Protein AF-A0A367IQQ0-F1 (afdb_monomer_lite)

Organism: Rhizopus stolonifer (NCBI:txid4846)

Radius of gyration: 16.98 Å; chains: 1; bounding box: 42×31×46 Å

Structure (mmCIF, N/CA/C/O backbone):
data_AF-A0A367IQQ0-F1
#
_entry.id   AF-A0A367IQQ0-F1
#
loop_
_atom_site.group_PDB
_atom_site.id
_atom_site.type_symbol
_atom_site.label_atom_id
_atom_site.label_alt_id
_atom_site.label_comp_id
_atom_site.label_asym_id
_atom_site.label_entity_id
_atom_site.label_seq_id
_atom_site.pdbx_PDB_ins_code
_atom_site.Cartn_x
_atom_site.Cartn_y
_atom_site.Cartn_z
_atom_site.occupancy
_atom_site.B_iso_or_equiv
_atom_site.auth_seq_id
_atom_site.auth_comp_id
_atom_site.auth_asym_id
_atom_site.auth_atom_id
_atom_site.pdbx_PDB_model_num
ATOM 1 N N . CYS A 1 1 ? 22.721 12.464 -2.961 1.00 74.81 1 CYS A N 1
ATOM 2 C CA . CYS A 1 1 ? 21.578 11.674 -3.467 1.00 74.81 1 CYS A CA 1
ATOM 3 C C . CYS A 1 1 ? 22.070 10.353 -4.034 1.00 74.81 1 CYS A C 1
ATOM 5 O O . CYS A 1 1 ? 23.166 10.322 -4.584 1.00 74.81 1 CYS A O 1
ATOM 7 N N . VAL A 1 2 ? 21.283 9.288 -3.882 1.00 87.44 2 VAL A N 1
ATOM 8 C CA . VAL A 1 2 ? 21.552 7.980 -4.500 1.00 87.44 2 VAL A CA 1
ATOM 9 C C . VAL A 1 2 ? 21.248 8.069 -6.002 1.00 87.44 2 VAL A C 1
ATOM 11 O O . VAL A 1 2 ? 20.346 8.800 -6.405 1.00 87.44 2 VAL A O 1
ATOM 14 N N . SER A 1 3 ? 22.028 7.382 -6.838 1.00 91.25 3 SER A N 1
ATOM 15 C CA . SER A 1 3 ? 21.787 7.297 -8.288 1.00 91.25 3 SER A CA 1
ATOM 16 C C . SER A 1 3 ? 20.540 6.456 -8.579 1.00 91.25 3 SER A C 1
ATOM 18 O O . SER A 1 3 ? 20.364 5.425 -7.939 1.00 91.25 3 SER A O 1
ATOM 20 N N . GLU A 1 4 ? 19.726 6.835 -9.574 1.00 89.75 4 GLU A N 1
ATOM 21 C CA . GLU A 1 4 ? 18.502 6.101 -9.956 1.00 89.75 4 GLU A CA 1
ATOM 22 C C . GLU A 1 4 ? 18.765 4.608 -10.203 1.00 89.75 4 GLU A C 1
ATOM 24 O O . GLU A 1 4 ? 18.029 3.755 -9.719 1.00 89.75 4 GLU A O 1
ATOM 29 N N . LEU A 1 5 ? 19.861 4.274 -10.893 1.00 90.56 5 LEU A N 1
ATOM 30 C CA . LEU A 1 5 ? 20.205 2.884 -11.205 1.00 90.56 5 LEU A CA 1
ATOM 31 C C . LEU A 1 5 ? 20.762 2.104 -10.007 1.00 90.56 5 LEU A C 1
ATOM 33 O O . LEU A 1 5 ? 21.010 0.910 -10.129 1.00 90.56 5 LEU A O 1
ATOM 37 N N . LYS A 1 6 ? 20.995 2.758 -8.867 1.00 93.50 6 LYS A N 1
ATOM 38 C CA . LYS A 1 6 ? 21.518 2.148 -7.632 1.00 93.50 6 LYS A CA 1
ATOM 39 C C . LYS A 1 6 ? 20.545 2.279 -6.457 1.00 93.50 6 LYS A C 1
ATOM 41 O O . LYS A 1 6 ? 20.864 1.846 -5.353 1.00 93.50 6 LYS A O 1
ATOM 46 N N . ASP A 1 7 ? 19.383 2.882 -6.678 1.00 95.00 7 ASP A N 1
ATOM 47 C CA . ASP A 1 7 ? 18.359 3.102 -5.664 1.00 95.00 7 ASP A CA 1
ATOM 48 C C . ASP A 1 7 ? 17.453 1.871 -5.537 1.00 95.00 7 ASP A C 1
ATOM 50 O O . ASP A 1 7 ? 16.360 1.792 -6.097 1.00 95.00 7 ASP A O 1
ATOM 54 N N . VAL A 1 8 ? 17.953 0.882 -4.798 1.00 96.00 8 VAL A N 1
ATOM 55 C CA . VAL A 1 8 ? 17.281 -0.407 -4.573 1.00 96.00 8 VAL A CA 1
ATOM 56 C C . VAL A 1 8 ? 15.976 -0.280 -3.788 1.00 96.00 8 VAL A C 1
ATOM 58 O O . VAL A 1 8 ? 15.099 -1.134 -3.909 1.00 96.00 8 VAL A O 1
ATOM 61 N N . GLU A 1 9 ? 15.821 0.786 -3.002 1.00 94.19 9 GLU A N 1
ATOM 62 C CA . GLU A 1 9 ? 14.600 1.031 -2.234 1.00 94.19 9 GLU A CA 1
ATOM 63 C C . GLU A 1 9 ? 13.500 1.691 -3.066 1.00 94.19 9 GLU A C 1
ATOM 65 O O . GLU A 1 9 ? 12.331 1.650 -2.679 1.00 94.19 9 GLU A O 1
ATOM 70 N N . GLY A 1 10 ? 13.857 2.258 -4.221 1.00 93.38 10 GLY A N 1
ATOM 71 C CA . GLY A 1 10 ? 12.921 2.901 -5.127 1.00 93.38 10 GLY A CA 1
ATOM 72 C C . GLY A 1 10 ? 12.447 4.278 -4.645 1.00 93.38 10 GLY A C 1
ATOM 73 O O . GLY A 1 10 ? 11.343 4.688 -4.998 1.00 93.38 10 GLY A O 1
ATOM 74 N N . LEU A 1 11 ? 13.218 4.965 -3.797 1.00 92.94 11 LEU A N 1
ATOM 75 C CA . LEU A 1 11 ? 12.801 6.191 -3.101 1.00 92.94 11 LEU A CA 1
ATOM 76 C C . LEU A 1 11 ? 13.082 7.480 -3.878 1.00 92.94 11 LEU A C 1
ATOM 78 O O . LEU A 1 11 ? 12.667 8.561 -3.452 1.00 92.94 11 LEU A O 1
ATOM 82 N N . CYS A 1 12 ? 13.789 7.409 -5.004 1.00 91.69 12 CYS A N 1
ATOM 83 C CA . CYS A 1 12 ? 14.043 8.580 -5.820 1.00 91.69 12 CYS A CA 1
ATOM 84 C C . CYS A 1 12 ? 12.725 9.155 -6.354 1.00 91.69 12 CYS A C 1
ATOM 86 O O . CYS A 1 12 ? 11.772 8.436 -6.674 1.00 91.69 12 CYS A O 1
ATOM 88 N N . HIS A 1 13 ? 12.686 10.482 -6.479 1.00 90.88 13 HIS A N 1
ATOM 89 C CA . HIS A 1 13 ? 11.483 11.211 -6.879 1.00 90.88 13 HIS A CA 1
ATOM 90 C C . HIS A 1 13 ? 10.868 10.663 -8.174 1.00 90.88 13 HIS A C 1
ATOM 92 O O . HIS A 1 13 ? 9.652 10.538 -8.274 1.00 90.88 13 HIS A O 1
ATOM 98 N N . LYS A 1 14 ? 11.705 10.277 -9.145 1.00 90.56 14 LYS A N 1
ATOM 99 C CA . LYS A 1 14 ? 11.262 9.713 -10.423 1.00 90.56 14 LYS A CA 1
ATOM 100 C C . LYS A 1 14 ? 10.470 8.417 -10.248 1.00 90.56 14 LYS A C 1
ATOM 102 O O . LYS A 1 14 ? 9.420 8.278 -10.861 1.00 90.56 14 LYS A O 1
ATOM 107 N N . PHE A 1 15 ? 10.919 7.490 -9.400 1.00 92.00 15 PHE A N 1
ATOM 108 C CA . PHE A 1 15 ? 10.209 6.228 -9.159 1.00 92.00 15 PHE A CA 1
ATOM 109 C C . PHE A 1 15 ? 8.881 6.445 -8.445 1.00 92.00 15 PHE A C 1
ATOM 111 O O . PHE A 1 15 ? 7.852 5.946 -8.897 1.00 92.00 15 PHE A O 1
ATOM 118 N N . VAL A 1 16 ? 8.882 7.256 -7.388 1.00 91.12 16 VAL A N 1
ATOM 119 C CA . VAL A 1 16 ? 7.663 7.610 -6.650 1.00 91.12 16 VAL A CA 1
ATOM 120 C C . VAL A 1 16 ? 6.644 8.289 -7.574 1.00 91.12 16 VAL A C 1
ATOM 122 O O . VAL A 1 16 ? 5.473 7.904 -7.605 1.00 91.12 16 VAL A O 1
ATOM 125 N N . GLN A 1 17 ? 7.094 9.250 -8.386 1.00 89.88 17 GLN A N 1
ATOM 126 C CA . GLN A 1 17 ? 6.252 9.959 -9.346 1.00 89.88 17 GLN A CA 1
ATOM 127 C C . GLN A 1 17 ? 5.723 9.031 -10.442 1.00 89.88 17 GLN A C 1
ATOM 129 O O . GLN A 1 17 ? 4.547 9.123 -10.798 1.00 89.88 17 GLN A O 1
ATOM 134 N N . ASN A 1 18 ? 6.559 8.136 -10.970 1.00 91.12 18 ASN A N 1
ATOM 135 C CA . ASN A 1 18 ? 6.151 7.168 -11.980 1.00 91.12 18 ASN A CA 1
ATOM 136 C C . ASN A 1 18 ? 5.071 6.231 -11.444 1.00 91.12 18 ASN A C 1
ATOM 138 O O . ASN A 1 18 ? 4.057 6.030 -12.106 1.00 91.12 18 ASN A O 1
ATOM 142 N N . VAL A 1 19 ? 5.243 5.716 -10.226 1.00 89.44 19 VAL A N 1
ATOM 143 C CA . VAL A 1 19 ? 4.243 4.870 -9.567 1.00 89.44 19 VAL A CA 1
ATOM 144 C C . VAL A 1 19 ? 2.930 5.622 -9.376 1.00 89.44 19 VAL A C 1
ATOM 146 O O . VAL A 1 19 ? 1.873 5.095 -9.721 1.00 89.44 19 VAL A O 1
ATOM 149 N N . TYR A 1 20 ? 2.988 6.867 -8.897 1.00 86.44 20 TYR A N 1
ATOM 150 C CA . TYR A 1 20 ? 1.794 7.692 -8.726 1.00 86.44 20 TYR A CA 1
ATOM 151 C C . TYR A 1 20 ? 1.052 7.913 -10.053 1.00 86.44 20 TYR A C 1
ATOM 153 O O . TYR A 1 20 ? -0.160 7.757 -10.110 1.00 86.44 20 TYR A O 1
ATOM 161 N N . HIS A 1 21 ? 1.762 8.204 -11.145 1.00 86.00 21 HIS A N 1
ATOM 162 C CA . HIS A 1 21 ? 1.154 8.438 -12.462 1.00 86.00 21 HIS A CA 1
ATOM 163 C C . HIS A 1 21 ? 0.967 7.165 -13.303 1.00 86.00 21 HIS A C 1
ATOM 165 O O . HIS A 1 21 ? 0.661 7.264 -14.492 1.00 86.00 21 HIS A O 1
ATOM 171 N N . ASN A 1 22 ? 1.146 5.976 -12.713 1.00 86.50 22 ASN A N 1
ATOM 172 C CA . ASN A 1 22 ? 1.029 4.684 -13.396 1.00 86.50 22 ASN A CA 1
ATOM 173 C C . ASN A 1 22 ? 1.941 4.553 -14.642 1.00 86.50 22 ASN A C 1
ATOM 175 O O . ASN A 1 22 ? 1.586 3.918 -15.639 1.00 86.50 22 ASN A O 1
ATOM 179 N N . ILE A 1 23 ? 3.129 5.160 -14.595 1.00 88.75 23 ILE A N 1
ATOM 180 C CA . ILE A 1 23 ? 4.178 5.041 -15.612 1.00 88.75 23 ILE A CA 1
ATOM 181 C C . ILE A 1 23 ? 4.944 3.740 -15.357 1.00 88.75 23 ILE A C 1
ATOM 183 O O . ILE A 1 23 ? 5.614 3.575 -14.339 1.00 88.75 23 ILE A O 1
ATOM 187 N N . ARG A 1 24 ? 4.824 2.792 -16.291 1.00 87.50 24 ARG A N 1
ATOM 188 C CA . ARG A 1 24 ? 5.312 1.415 -16.112 1.00 87.50 24 ARG A CA 1
ATOM 189 C C . ARG A 1 24 ? 6.761 1.199 -16.528 1.00 87.50 24 ARG A C 1
ATOM 191 O O . ARG A 1 24 ? 7.359 0.232 -16.063 1.00 87.50 24 ARG A O 1
ATOM 198 N N . PHE A 1 25 ? 7.317 2.085 -17.348 1.00 91.00 25 PHE A N 1
ATOM 199 C CA . PHE A 1 25 ? 8.654 1.956 -17.925 1.00 91.00 25 PHE A CA 1
ATOM 200 C C . PHE A 1 25 ? 9.464 3.238 -17.725 1.00 91.00 25 PHE A C 1
ATOM 202 O O . PHE A 1 25 ? 8.904 4.330 -17.629 1.00 91.00 25 PHE A O 1
ATOM 209 N N . MET A 1 26 ? 10.780 3.094 -17.595 1.00 87.75 26 MET A N 1
ATOM 210 C CA . MET A 1 26 ? 11.728 4.199 -17.417 1.00 87.75 26 MET A CA 1
ATOM 211 C C . MET A 1 26 ? 12.266 4.736 -18.743 1.00 87.75 26 MET A C 1
ATOM 213 O O . MET A 1 26 ? 12.848 5.821 -18.768 1.00 87.75 26 MET A O 1
ATOM 217 N N . ASP A 1 27 ? 12.090 3.967 -19.809 1.00 87.81 27 ASP A N 1
ATOM 218 C CA . ASP A 1 27 ? 12.577 4.189 -21.158 1.00 87.81 27 ASP A CA 1
ATOM 219 C C . ASP A 1 27 ? 11.418 4.160 -22.167 1.00 87.81 27 ASP A C 1
ATOM 221 O O . ASP A 1 27 ? 10.313 3.707 -21.868 1.00 87.81 27 ASP A O 1
ATOM 225 N N . GLN A 1 28 ? 11.669 4.674 -23.371 1.00 85.81 28 GLN A N 1
ATOM 226 C CA . GLN A 1 28 ? 10.672 4.698 -24.446 1.00 85.81 28 GLN A CA 1
ATOM 227 C C . GLN A 1 28 ? 10.515 3.347 -25.146 1.00 85.81 28 GLN A C 1
ATOM 229 O O . GLN A 1 28 ? 9.451 3.081 -25.696 1.00 85.81 28 GLN A O 1
ATOM 234 N N . GLU A 1 29 ? 11.553 2.508 -25.125 1.00 87.50 29 GLU A N 1
ATOM 235 C CA . GLU A 1 29 ? 11.536 1.182 -25.753 1.00 87.50 29 GLU A CA 1
ATOM 236 C C . GLU A 1 29 ? 10.812 0.130 -24.896 1.00 87.50 29 GLU A C 1
ATOM 238 O O . GLU A 1 29 ? 10.687 -1.017 -25.310 1.00 87.50 29 GLU A O 1
ATOM 243 N N . GLU A 1 30 ? 10.308 0.523 -23.719 1.00 88.00 30 GLU A N 1
ATOM 244 C CA . GLU A 1 30 ? 9.608 -0.340 -22.761 1.00 88.00 30 GLU A CA 1
ATOM 245 C C . GLU A 1 30 ? 10.443 -1.551 -22.293 1.00 88.00 30 GLU A C 1
ATOM 247 O O . GLU A 1 30 ? 9.911 -2.590 -21.899 1.00 88.00 30 GLU A O 1
ATOM 252 N N . THR A 1 31 ? 11.770 -1.408 -22.268 1.00 86.19 31 THR A N 1
ATOM 253 C CA . THR A 1 31 ? 12.708 -2.464 -21.851 1.00 86.19 31 THR A CA 1
ATOM 254 C C . THR A 1 31 ? 13.007 -2.424 -20.350 1.00 86.19 31 THR A C 1
ATOM 256 O O . THR A 1 31 ? 13.339 -3.443 -19.739 1.00 86.19 31 THR A O 1
ATOM 259 N N . MET A 1 32 ? 12.851 -1.261 -19.711 1.00 88.19 32 MET A N 1
ATOM 260 C CA . MET A 1 32 ? 13.172 -1.039 -18.303 1.00 88.19 32 MET A CA 1
ATOM 261 C C . MET A 1 32 ? 11.908 -0.737 -17.504 1.00 88.19 32 MET A C 1
ATOM 263 O O . MET A 1 32 ? 11.493 0.412 -17.347 1.00 88.19 32 MET A O 1
ATOM 267 N N . LYS A 1 33 ? 11.299 -1.775 -16.921 1.00 90.88 33 LYS A N 1
ATOM 268 C CA . LYS A 1 33 ? 10.175 -1.619 -15.981 1.00 90.88 33 LYS A CA 1
ATOM 269 C C . LYS A 1 33 ? 10.567 -0.691 -14.826 1.00 90.88 33 LYS A C 1
ATOM 271 O O . LYS A 1 33 ? 11.623 -0.870 -14.215 1.00 90.88 33 LYS A O 1
ATOM 276 N N . CYS A 1 34 ? 9.682 0.241 -14.482 1.00 91.12 34 CYS A N 1
ATOM 277 C CA . CYS A 1 34 ? 9.871 1.162 -13.368 1.00 91.12 34 CYS A CA 1
ATOM 278 C C . CYS A 1 34 ? 10.102 0.405 -12.055 1.00 91.12 34 CYS A C 1
ATOM 280 O O . CYS A 1 34 ? 9.403 -0.568 -11.745 1.00 91.12 34 CYS A O 1
ATOM 282 N N . ILE A 1 35 ? 11.077 0.870 -11.273 1.00 94.69 35 ILE A N 1
ATOM 283 C CA . ILE A 1 35 ? 11.278 0.407 -9.903 1.00 94.69 35 ILE A CA 1
ATOM 284 C C . ILE A 1 35 ? 10.145 0.959 -9.040 1.00 94.69 35 ILE A C 1
ATOM 286 O O . ILE A 1 35 ? 9.775 2.127 -9.148 1.00 94.69 35 ILE A O 1
ATOM 290 N N . ILE A 1 36 ? 9.561 0.088 -8.222 1.00 94.44 36 ILE A N 1
ATOM 291 C CA . ILE A 1 36 ? 8.481 0.434 -7.298 1.00 94.44 36 ILE A CA 1
ATOM 292 C C . ILE A 1 36 ? 9.091 0.506 -5.899 1.00 94.44 36 ILE A C 1
ATOM 294 O O . ILE A 1 36 ? 9.858 -0.405 -5.557 1.00 94.44 36 ILE A O 1
ATOM 298 N N . PRO A 1 37 ? 8.742 1.519 -5.082 1.00 96.00 37 PRO A N 1
ATOM 299 C CA . PRO A 1 37 ? 9.218 1.593 -3.712 1.00 96.00 37 PRO A CA 1
ATOM 300 C C . PRO A 1 37 ? 8.927 0.294 -2.946 1.00 96.00 37 PRO A C 1
ATOM 302 O O . PRO A 1 37 ? 7.830 -0.270 -3.050 1.00 96.00 37 PRO A O 1
ATOM 305 N N . CYS A 1 38 ? 9.905 -0.192 -2.178 1.00 96.75 38 CYS A N 1
ATOM 306 C CA . CYS A 1 38 ? 9.854 -1.537 -1.593 1.00 96.75 38 CYS A CA 1
ATOM 307 C C . CYS A 1 38 ? 8.647 -1.761 -0.677 1.00 96.75 38 CYS A C 1
ATOM 309 O O . CYS A 1 38 ? 8.047 -2.832 -0.718 1.00 96.75 38 CYS A O 1
ATOM 311 N N . THR A 1 39 ? 8.264 -0.767 0.129 1.00 96.31 39 THR A N 1
ATOM 312 C CA . THR A 1 39 ? 7.168 -0.908 1.104 1.00 96.31 39 THR A CA 1
ATOM 313 C C . THR A 1 39 ? 5.786 -1.013 0.438 1.00 96.31 39 THR A C 1
ATOM 315 O O . THR A 1 39 ? 5.089 -1.993 0.711 1.00 96.31 39 THR A O 1
ATOM 318 N N . PRO A 1 40 ? 5.373 -0.101 -0.471 1.00 96.62 40 PRO A N 1
ATOM 319 C CA . PRO A 1 40 ? 4.164 -0.293 -1.275 1.00 96.62 40 PRO A CA 1
ATOM 320 C C . PRO A 1 40 ? 4.149 -1.627 -2.028 1.00 96.62 40 PRO A C 1
ATOM 322 O O . PRO A 1 40 ? 3.149 -2.344 -2.000 1.00 96.62 40 PRO A O 1
ATOM 325 N N . LEU A 1 41 ? 5.274 -1.998 -2.650 1.00 96.75 41 LEU A N 1
ATOM 326 C CA . LEU A 1 41 ? 5.386 -3.258 -3.379 1.00 96.75 41 LEU A CA 1
ATOM 327 C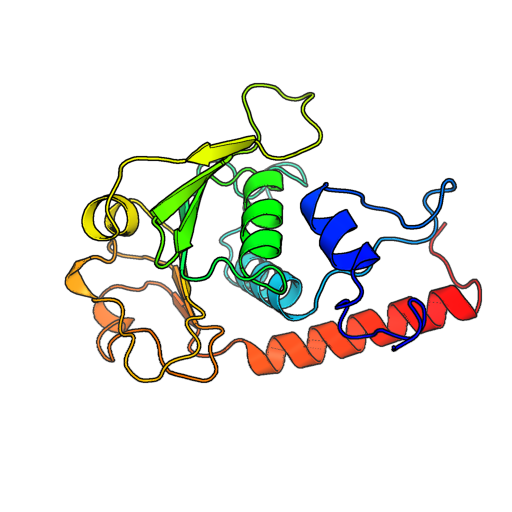 C . LEU A 1 41 ? 5.222 -4.476 -2.455 1.00 96.75 41 LEU A C 1
ATOM 329 O O . LEU A 1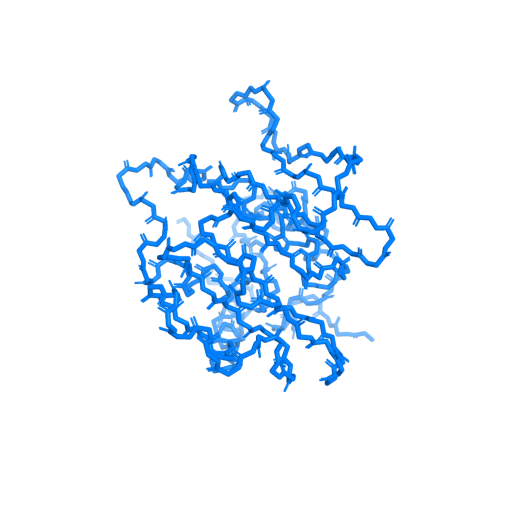 41 ? 4.528 -5.425 -2.815 1.00 96.75 41 LEU A O 1
ATOM 333 N N . ALA A 1 42 ? 5.819 -4.448 -1.264 1.00 98.19 42 ALA A N 1
ATOM 334 C CA . ALA A 1 42 ? 5.704 -5.516 -0.278 1.00 98.19 42 ALA A CA 1
ATOM 335 C C . ALA A 1 42 ? 4.251 -5.715 0.160 1.00 98.19 42 ALA A C 1
ATOM 337 O O . ALA A 1 42 ? 3.777 -6.847 0.215 1.00 98.19 42 ALA A O 1
ATOM 338 N N . ILE A 1 43 ? 3.525 -4.622 0.402 1.00 98.25 43 ILE A N 1
ATOM 339 C CA . ILE A 1 43 ? 2.101 -4.660 0.749 1.00 98.25 43 ILE A CA 1
ATOM 340 C C . ILE A 1 43 ? 1.284 -5.279 -0.389 1.00 98.25 43 ILE A C 1
ATOM 342 O O . ILE A 1 43 ? 0.474 -6.167 -0.138 1.00 98.25 43 ILE A O 1
ATOM 346 N N . VAL A 1 44 ? 1.533 -4.887 -1.642 1.00 97.12 44 VAL A N 1
ATOM 347 C CA . VAL A 1 44 ? 0.879 -5.506 -2.807 1.00 97.12 44 VAL A CA 1
ATOM 348 C C . VAL A 1 44 ? 1.170 -7.008 -2.874 1.00 97.12 44 VAL A C 1
ATOM 350 O O . VAL A 1 44 ? 0.242 -7.794 -3.041 1.00 97.12 44 VAL A O 1
ATOM 353 N N . LYS A 1 45 ? 2.423 -7.435 -2.664 1.00 97.69 45 LYS A N 1
ATOM 354 C CA . LYS A 1 45 ? 2.785 -8.863 -2.649 1.00 97.69 45 LYS A CA 1
ATOM 355 C C . LYS A 1 45 ? 2.139 -9.645 -1.513 1.00 97.69 45 LYS A C 1
ATOM 357 O O . LYS A 1 45 ? 1.731 -10.783 -1.724 1.00 97.69 45 LYS A O 1
ATOM 362 N N . ILE A 1 46 ? 1.990 -9.036 -0.341 1.00 98.38 46 ILE A N 1
ATOM 363 C CA . ILE A 1 46 ? 1.239 -9.624 0.770 1.00 98.38 46 ILE A CA 1
ATOM 364 C C . ILE A 1 46 ? -0.227 -9.811 0.369 1.00 98.38 46 ILE A C 1
ATOM 366 O O . ILE A 1 46 ? -0.755 -10.905 0.532 1.00 98.38 46 ILE A O 1
ATOM 370 N N . LEU A 1 47 ? -0.867 -8.783 -0.200 1.00 98.12 47 LEU A N 1
ATOM 371 C CA . LEU A 1 47 ? -2.266 -8.837 -0.643 1.00 98.12 47 LEU A CA 1
ATOM 372 C C . LEU A 1 47 ? -2.501 -9.883 -1.747 1.00 98.12 47 LEU A C 1
ATOM 374 O O . LEU A 1 47 ? -3.540 -10.545 -1.753 1.00 98.12 47 LEU A O 1
ATOM 378 N N . GLU A 1 48 ? -1.551 -10.044 -2.670 1.00 96.50 48 GLU A N 1
ATOM 379 C CA . GLU A 1 48 ? -1.575 -11.118 -3.669 1.00 96.50 48 GLU A CA 1
ATOM 380 C C . GLU A 1 48 ? -1.490 -12.498 -3.005 1.00 96.50 48 GLU A C 1
ATOM 382 O O . GLU A 1 48 ? -2.301 -13.371 -3.304 1.00 96.50 48 GLU A O 1
ATOM 387 N N . PHE A 1 49 ? -0.546 -12.684 -2.076 1.00 97.50 49 PHE A N 1
ATOM 388 C CA . PHE A 1 49 ? -0.315 -13.964 -1.404 1.00 97.50 49 PHE A CA 1
ATOM 389 C C . PHE A 1 49 ? -1.515 -14.432 -0.572 1.00 97.50 49 PHE A C 1
ATOM 391 O O . PHE A 1 49 ? -1.862 -15.609 -0.595 1.00 97.50 49 PHE A O 1
ATOM 398 N N . ILE A 1 50 ? -2.174 -13.516 0.140 1.00 96.50 50 ILE A N 1
ATOM 399 C CA . ILE A 1 50 ? -3.327 -13.840 0.994 1.00 96.50 50 ILE A CA 1
ATOM 400 C C . ILE A 1 50 ? -4.653 -13.967 0.218 1.00 96.50 50 ILE A C 1
ATOM 402 O O . ILE A 1 50 ? -5.690 -14.222 0.824 1.00 96.50 50 ILE A O 1
ATOM 406 N N . GLY A 1 51 ? -4.646 -13.764 -1.105 1.00 95.44 51 GLY A N 1
ATOM 407 C CA . GLY A 1 51 ? -5.823 -13.953 -1.960 1.00 95.44 51 GLY A CA 1
ATOM 408 C C . GLY A 1 51 ? -6.799 -12.773 -2.020 1.00 95.44 51 GLY A C 1
ATOM 409 O O . GLY A 1 51 ? -7.944 -12.949 -2.436 1.00 95.44 51 GLY A O 1
ATOM 410 N N . VAL A 1 52 ? -6.381 -11.558 -1.638 1.00 96.94 52 VAL A N 1
ATOM 411 C CA . VAL A 1 52 ? -7.216 -10.352 -1.820 1.00 96.94 52 VAL A CA 1
ATOM 412 C C . VAL A 1 52 ? -7.346 -10.001 -3.307 1.00 96.94 52 VAL A C 1
ATOM 414 O O . VAL A 1 52 ? -8.427 -9.610 -3.756 1.00 96.94 52 VAL A O 1
ATOM 417 N N . TYR A 1 53 ? -6.262 -10.168 -4.071 1.00 96.38 53 TYR A N 1
ATOM 418 C CA . TYR A 1 53 ? -6.262 -10.016 -5.527 1.00 96.38 53 TYR A CA 1
ATOM 419 C C . TYR A 1 53 ? -6.972 -11.204 -6.174 1.00 96.38 53 TYR A C 1
ATOM 421 O O . TYR A 1 53 ? -6.550 -12.345 -6.000 1.00 96.38 53 TYR A O 1
ATOM 429 N N . ASN A 1 54 ? -8.009 -10.944 -6.971 1.00 92.81 54 ASN A N 1
ATOM 430 C CA . ASN A 1 54 ? -8.717 -11.994 -7.692 1.00 92.81 54 ASN A CA 1
ATOM 431 C C . ASN A 1 54 ? -7.980 -12.335 -9.005 1.00 92.81 54 ASN A C 1
ATOM 433 O O . ASN A 1 54 ? -8.007 -11.521 -9.933 1.00 92.81 54 ASN A O 1
ATOM 437 N N . PRO A 1 55 ? -7.346 -13.520 -9.131 1.00 91.69 55 PRO A N 1
ATOM 438 C CA . PRO A 1 55 ? -6.561 -13.873 -10.313 1.00 91.69 55 PRO A CA 1
ATOM 439 C C . PRO A 1 55 ? -7.418 -14.129 -11.560 1.00 91.69 55 PRO A C 1
ATOM 441 O O . PRO A 1 55 ? -6.879 -14.109 -12.664 1.00 91.69 55 PRO A O 1
ATOM 444 N N . VAL A 1 56 ? -8.730 -14.345 -11.401 1.00 92.00 56 VAL A N 1
ATOM 445 C CA . VAL A 1 56 ? -9.676 -14.534 -12.515 1.00 92.00 56 VAL A CA 1
ATOM 446 C C . VAL A 1 56 ? -9.900 -13.223 -13.275 1.00 92.00 56 VAL A C 1
ATOM 448 O O . VAL A 1 56 ? -10.184 -13.235 -14.471 1.00 92.00 56 VAL A O 1
ATOM 451 N N . ILE A 1 57 ? -9.760 -12.078 -12.600 1.00 88.88 57 ILE A N 1
ATOM 452 C CA . ILE A 1 57 ? -9.931 -10.760 -13.215 1.00 88.88 57 ILE A CA 1
ATOM 453 C C . ILE A 1 57 ? -8.628 -10.362 -13.941 1.00 88.88 57 ILE A C 1
ATOM 455 O O . ILE A 1 57 ? -7.532 -10.617 -13.424 1.00 88.88 57 ILE A O 1
ATOM 459 N N . PRO A 1 58 ? -8.702 -9.714 -15.123 1.00 87.12 58 PRO A N 1
ATOM 460 C CA . PRO A 1 58 ? -7.519 -9.266 -15.850 1.00 87.12 58 PRO A CA 1
ATOM 461 C C . PRO A 1 58 ? -6.560 -8.411 -15.012 1.00 87.12 58 PRO A C 1
ATOM 463 O O . PRO A 1 58 ? -6.962 -7.667 -14.111 1.00 87.12 58 PRO A O 1
ATOM 466 N N . TYR A 1 59 ? -5.271 -8.498 -15.346 1.00 84.69 59 TYR A N 1
ATOM 467 C CA . TYR A 1 59 ? -4.222 -7.701 -14.711 1.00 84.69 59 TYR A CA 1
ATOM 468 C C . TYR A 1 59 ? -4.539 -6.197 -14.784 1.00 84.69 59 TYR A C 1
ATOM 470 O O . TYR A 1 59 ? -5.006 -5.700 -15.809 1.00 84.69 59 TYR A O 1
ATOM 478 N N . GLY A 1 60 ? -4.290 -5.471 -13.691 1.00 84.12 60 GLY A N 1
ATOM 479 C CA . GLY A 1 60 ? -4.690 -4.068 -13.547 1.00 84.12 60 GLY A CA 1
ATOM 480 C C . GLY A 1 60 ? -6.166 -3.853 -13.194 1.00 84.12 60 GLY A C 1
ATOM 481 O O . GLY A 1 60 ? -6.643 -2.726 -13.255 1.00 84.12 60 GLY A O 1
ATOM 482 N N . ASN A 1 61 ? -6.932 -4.906 -12.891 1.00 87.88 61 ASN A N 1
ATOM 483 C CA . ASN A 1 61 ? -8.283 -4.772 -12.329 1.00 87.88 61 ASN A CA 1
ATOM 484 C C . ASN A 1 61 ? -8.589 -5.820 -11.243 1.00 87.88 61 ASN A C 1
ATOM 486 O O . ASN A 1 61 ? -9.741 -6.060 -10.895 1.00 87.88 61 ASN A O 1
ATOM 490 N N . ARG A 1 62 ? -7.556 -6.482 -10.715 1.00 92.25 62 ARG A N 1
ATOM 491 C CA . ARG A 1 62 ? -7.682 -7.625 -9.796 1.00 92.25 62 ARG A CA 1
ATOM 492 C C . ARG A 1 62 ? -8.264 -7.272 -8.429 1.00 92.25 62 ARG A C 1
ATOM 494 O O . ARG A 1 62 ? -8.690 -8.176 -7.713 1.00 92.25 62 ARG A O 1
ATOM 501 N N . LEU A 1 63 ? -8.297 -5.988 -8.082 1.00 94.88 63 LEU A N 1
ATOM 502 C CA . LEU A 1 63 ? -8.929 -5.474 -6.871 1.00 94.88 63 LEU A CA 1
ATOM 503 C C . LEU A 1 63 ? -10.324 -4.888 -7.122 1.00 94.88 63 LEU A C 1
ATOM 505 O O . LEU A 1 63 ? -10.889 -4.249 -6.235 1.00 94.88 63 LEU A O 1
ATOM 509 N N . TYR A 1 64 ? -10.900 -5.096 -8.308 1.00 92.25 64 TYR A N 1
ATOM 510 C CA . TYR A 1 64 ? -12.238 -4.608 -8.616 1.00 92.25 64 TYR A CA 1
ATOM 511 C C . TYR A 1 64 ? -13.273 -5.074 -7.584 1.00 92.25 64 TYR A C 1
ATOM 513 O O . TYR A 1 64 ? -13.342 -6.253 -7.231 1.00 92.25 64 TYR A O 1
ATOM 521 N N . GLY A 1 65 ? -14.077 -4.126 -7.100 1.00 90.81 65 GLY A N 1
ATOM 522 C CA . GLY A 1 65 ? -15.097 -4.364 -6.077 1.00 90.81 65 GLY A CA 1
ATOM 523 C C . GLY A 1 65 ? -14.566 -4.430 -4.642 1.00 90.81 65 GLY A C 1
ATOM 524 O O . GLY A 1 65 ? -15.370 -4.564 -3.724 1.00 90.81 65 GLY A O 1
ATOM 525 N N . ARG A 1 66 ? -13.248 -4.308 -4.420 1.00 95.94 66 ARG A N 1
ATOM 526 C CA . ARG A 1 66 ? -12.664 -4.200 -3.076 1.00 95.94 66 ARG A CA 1
ATOM 527 C C . ARG A 1 66 ? -12.639 -2.755 -2.602 1.00 95.94 66 ARG A C 1
ATOM 529 O O . ARG A 1 66 ? -12.270 -1.850 -3.355 1.00 95.94 66 ARG A O 1
ATOM 536 N N . THR A 1 67 ? -12.969 -2.567 -1.329 1.00 98.00 67 THR A N 1
ATOM 537 C CA . THR A 1 67 ? -12.831 -1.279 -0.642 1.00 98.00 67 THR A CA 1
ATOM 538 C C . THR A 1 67 ? -11.680 -1.353 0.354 1.00 98.00 67 THR A C 1
ATOM 540 O O . THR A 1 67 ? -11.662 -2.234 1.213 1.00 98.00 67 THR A O 1
ATOM 543 N N . ILE A 1 68 ? -10.707 -0.450 0.235 1.00 98.56 68 ILE A N 1
ATOM 544 C CA . ILE A 1 68 ? -9.473 -0.464 1.028 1.00 98.56 68 ILE A CA 1
ATOM 545 C C . ILE A 1 68 ? -9.296 0.877 1.738 1.00 98.56 68 ILE A C 1
ATOM 547 O O . ILE A 1 68 ? -9.437 1.921 1.111 1.00 98.56 68 ILE A O 1
ATOM 551 N N . ALA A 1 69 ? -8.933 0.869 3.017 1.00 98.62 69 ALA A N 1
ATOM 552 C CA . ALA A 1 69 ? -8.454 2.061 3.713 1.00 98.62 69 ALA A CA 1
ATOM 553 C C . ALA A 1 69 ? -6.932 2.023 3.866 1.00 98.62 69 ALA A C 1
ATOM 555 O O . ALA A 1 69 ? -6.370 1.008 4.274 1.00 98.62 69 ALA A O 1
ATOM 556 N N . VAL A 1 70 ? -6.277 3.146 3.580 1.00 98.56 70 VAL A N 1
ATOM 557 C CA . VAL A 1 70 ? -4.856 3.382 3.843 1.00 98.56 70 VAL A CA 1
ATOM 558 C C . VAL A 1 70 ? -4.741 4.526 4.847 1.00 98.56 70 VAL A C 1
ATOM 560 O O . VAL A 1 70 ? -4.951 5.688 4.508 1.00 98.56 70 VAL A O 1
ATOM 563 N N . VAL A 1 71 ? -4.402 4.199 6.092 1.00 98.12 71 VAL A N 1
ATOM 564 C CA . VAL A 1 71 ? -4.150 5.155 7.178 1.00 98.12 71 VAL A CA 1
ATOM 565 C C . VAL A 1 71 ? -2.681 5.563 7.170 1.00 98.12 71 VAL A C 1
ATOM 567 O O . VAL A 1 71 ? -1.880 5.093 7.980 1.00 98.12 71 VAL A O 1
ATOM 570 N N . ASN A 1 72 ? -2.333 6.379 6.180 1.00 96.88 72 ASN A N 1
ATOM 571 C CA . ASN A 1 72 ? -1.075 7.100 6.001 1.00 96.88 72 ASN A CA 1
ATOM 572 C C . ASN A 1 72 ? -1.148 7.779 4.621 1.00 96.88 72 ASN A C 1
ATOM 574 O O . ASN A 1 72 ? -1.420 7.103 3.630 1.00 96.88 72 ASN A O 1
ATOM 578 N N . ARG A 1 73 ? -0.838 9.077 4.522 1.00 95.50 73 ARG A N 1
ATOM 579 C CA . ARG A 1 73 ? -0.783 9.805 3.238 1.00 95.50 73 ARG A CA 1
ATOM 580 C C . ARG A 1 73 ? 0.593 10.422 2.959 1.00 95.50 73 ARG A C 1
ATOM 582 O O . ARG A 1 73 ? 0.708 11.442 2.290 1.00 95.50 73 ARG A O 1
ATOM 589 N N . SER A 1 74 ? 1.660 9.801 3.461 1.00 94.69 74 SER A N 1
ATOM 590 C CA . SER A 1 74 ? 3.031 10.214 3.140 1.00 94.69 74 SER A CA 1
ATOM 591 C C . SER A 1 74 ? 3.310 10.085 1.641 1.00 94.69 74 SER A C 1
ATOM 593 O O . SER A 1 74 ? 2.840 9.148 0.991 1.00 94.69 74 SER A O 1
ATOM 595 N N . GLU A 1 75 ? 4.124 10.993 1.106 1.00 90.56 75 GLU A N 1
ATOM 596 C CA . GLU A 1 75 ? 4.557 10.956 -0.300 1.00 90.56 75 GLU A CA 1
ATOM 597 C C . GLU A 1 75 ? 5.421 9.729 -0.618 1.00 90.56 75 GLU A C 1
ATOM 599 O O . GLU A 1 75 ? 5.493 9.296 -1.760 1.00 90.56 75 GLU A O 1
ATOM 604 N N . ILE A 1 76 ? 6.057 9.140 0.399 1.00 88.19 76 ILE A N 1
ATOM 605 C CA . ILE A 1 76 ? 7.001 8.032 0.227 1.00 88.19 76 ILE A CA 1
ATOM 606 C C . ILE A 1 76 ? 6.277 6.684 0.111 1.00 88.19 76 ILE A C 1
ATOM 608 O O . ILE A 1 76 ? 6.670 5.835 -0.687 1.00 88.19 76 ILE A O 1
ATOM 612 N N . VAL A 1 77 ? 5.228 6.463 0.911 1.00 93.75 77 VAL A N 1
ATOM 613 C CA . VAL A 1 77 ? 4.557 5.153 0.996 1.00 93.75 77 VAL A CA 1
ATOM 614 C C . VAL A 1 77 ? 3.052 5.275 0.822 1.00 93.75 77 VAL A C 1
ATOM 616 O O . VAL A 1 77 ? 2.490 4.616 -0.047 1.00 93.75 77 VAL A O 1
ATOM 619 N N . GLY A 1 78 ? 2.399 6.119 1.623 1.00 95.06 78 GLY A N 1
ATOM 620 C CA . GLY A 1 78 ? 0.940 6.171 1.726 1.00 95.06 78 GLY A CA 1
ATOM 621 C C . GLY A 1 78 ? 0.243 6.526 0.414 1.00 95.06 78 GLY A C 1
ATOM 622 O O . GLY A 1 78 ? -0.570 5.752 -0.093 1.00 95.06 78 GLY A O 1
ATOM 623 N N . ARG A 1 79 ? 0.603 7.672 -0.178 1.00 93.94 79 ARG A N 1
ATOM 624 C CA . ARG A 1 79 ? 0.024 8.131 -1.453 1.00 93.94 79 ARG A CA 1
ATOM 625 C C . ARG A 1 79 ? 0.355 7.210 -2.630 1.00 93.94 79 ARG A C 1
ATOM 627 O O . ARG A 1 79 ? -0.580 6.864 -3.354 1.00 93.94 79 ARG A O 1
ATOM 634 N N . PRO A 1 80 ? 1.616 6.775 -2.836 1.00 94.19 80 PRO A N 1
ATOM 635 C CA . PRO A 1 80 ? 1.934 5.803 -3.880 1.00 94.19 80 PRO A CA 1
ATOM 636 C C . PRO A 1 80 ? 1.154 4.496 -3.728 1.00 94.19 80 PRO A C 1
ATOM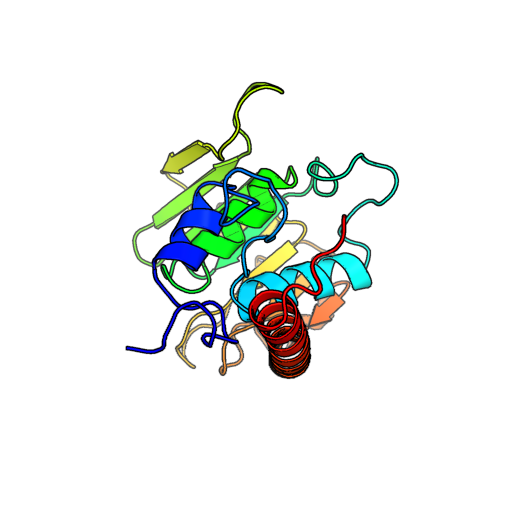 638 O O . PRO A 1 80 ? 0.617 3.993 -4.710 1.00 94.19 80 PRO A O 1
ATOM 641 N N . LEU A 1 81 ? 1.022 3.977 -2.503 1.00 96.88 81 LEU A N 1
ATOM 642 C CA . LEU A 1 81 ? 0.249 2.766 -2.234 1.00 96.88 81 LEU A CA 1
ATOM 643 C C . LEU A 1 81 ? -1.231 2.944 -2.601 1.00 96.88 81 LEU A C 1
ATOM 645 O O . LEU A 1 81 ? -1.796 2.088 -3.279 1.00 96.88 81 LEU A O 1
ATOM 649 N N . ALA A 1 82 ? -1.855 4.055 -2.201 1.00 96.75 82 ALA A N 1
ATOM 650 C CA . ALA A 1 82 ? -3.252 4.329 -2.535 1.00 96.75 82 ALA A CA 1
ATOM 651 C C . ALA A 1 82 ? -3.480 4.455 -4.054 1.00 96.75 82 ALA A C 1
ATOM 653 O O . ALA A 1 82 ? -4.453 3.915 -4.592 1.00 96.75 82 ALA A O 1
ATOM 654 N N . ALA A 1 83 ? -2.554 5.105 -4.763 1.00 93.81 83 ALA A N 1
ATOM 655 C CA . ALA A 1 83 ? -2.569 5.189 -6.222 1.00 93.81 83 ALA A CA 1
ATOM 656 C C . ALA A 1 83 ? -2.442 3.802 -6.875 1.00 93.81 83 ALA A C 1
ATOM 658 O O . ALA A 1 83 ? -3.248 3.452 -7.731 1.00 93.81 83 ALA A O 1
ATOM 659 N N . MET A 1 84 ? -1.494 2.968 -6.436 1.00 93.69 84 MET A N 1
ATOM 660 C CA . MET A 1 84 ? -1.321 1.609 -6.968 1.00 93.69 84 MET A CA 1
ATOM 661 C C . MET A 1 84 ? -2.582 0.756 -6.800 1.00 93.69 84 MET A C 1
ATOM 663 O O . MET A 1 84 ? -3.085 0.197 -7.771 1.00 93.69 84 MET A O 1
ATOM 667 N N . LEU A 1 85 ? -3.127 0.705 -5.583 1.00 96.12 85 LEU A N 1
ATOM 668 C CA . LEU A 1 85 ? -4.303 -0.110 -5.274 1.00 96.12 85 LEU A CA 1
ATOM 669 C C . LEU A 1 85 ? -5.541 0.340 -6.066 1.00 96.12 85 LEU A C 1
ATOM 671 O O . LEU A 1 85 ? -6.310 -0.495 -6.545 1.00 96.12 85 LEU A O 1
ATOM 675 N N . SER A 1 86 ? -5.727 1.652 -6.241 1.00 94.44 86 SER A N 1
ATOM 676 C CA . SER A 1 86 ? -6.840 2.188 -7.037 1.00 94.44 86 SER A CA 1
ATOM 677 C C . SER A 1 86 ? -6.661 1.961 -8.540 1.00 94.44 86 SER A C 1
ATOM 679 O O . SER A 1 86 ? -7.633 1.635 -9.226 1.00 94.44 86 SER A O 1
ATOM 681 N N . ASN A 1 87 ? -5.428 2.034 -9.051 1.00 90.81 87 ASN A N 1
ATOM 682 C CA . ASN A 1 87 ? -5.105 1.671 -10.433 1.00 90.81 87 ASN A CA 1
ATOM 683 C C . ASN A 1 87 ? -5.367 0.182 -10.718 1.00 90.81 87 ASN A C 1
ATOM 685 O O . ASN A 1 87 ? -5.766 -0.153 -11.833 1.00 90.81 87 ASN A O 1
ATOM 689 N N . ASP A 1 88 ? -5.238 -0.686 -9.709 1.00 91.62 88 ASP A N 1
ATOM 690 C CA . ASP A 1 88 ? -5.601 -2.109 -9.772 1.00 91.62 88 ASP A CA 1
ATOM 691 C C . ASP A 1 88 ? -7.106 -2.385 -9.575 1.00 91.62 88 ASP A C 1
ATOM 693 O O . ASP A 1 88 ? -7.532 -3.545 -9.560 1.00 91.62 88 ASP A O 1
ATOM 697 N N . GLY A 1 89 ? -7.929 -1.335 -9.477 1.00 90.81 89 GLY A N 1
ATOM 698 C CA . GLY A 1 89 ? -9.393 -1.405 -9.495 1.00 90.81 89 GLY A CA 1
ATOM 699 C C . GLY A 1 89 ? -10.077 -1.255 -8.135 1.00 90.81 89 GLY A C 1
ATOM 700 O O . GLY A 1 89 ? -11.308 -1.284 -8.089 1.00 90.81 89 GLY A O 1
ATOM 701 N N . ALA A 1 90 ? -9.326 -1.077 -7.044 1.00 95.31 90 ALA A N 1
ATOM 702 C CA . ALA A 1 90 ? -9.914 -0.860 -5.724 1.00 95.31 90 ALA A CA 1
ATOM 703 C C . ALA A 1 90 ? -10.536 0.538 -5.587 1.00 95.31 90 ALA A C 1
ATOM 705 O O . ALA A 1 90 ? -10.070 1.521 -6.168 1.00 95.31 90 ALA A O 1
ATOM 706 N N . LYS A 1 91 ? -11.539 0.644 -4.715 1.00 96.38 91 LYS A N 1
ATOM 707 C CA . LYS A 1 91 ? -11.934 1.916 -4.107 1.00 96.38 91 LYS A CA 1
ATOM 708 C C . LYS A 1 91 ? -11.054 2.138 -2.878 1.00 96.38 91 LYS A C 1
ATOM 710 O O . LYS A 1 91 ? -11.117 1.332 -1.952 1.00 96.38 91 LYS A O 1
ATOM 715 N N . VAL A 1 92 ? -10.237 3.192 -2.858 1.00 98.06 92 VAL A N 1
ATOM 716 C CA . VAL A 1 92 ? -9.248 3.392 -1.787 1.00 98.06 92 VAL A CA 1
ATOM 717 C C . VAL A 1 92 ? -9.500 4.684 -1.019 1.00 98.06 92 VAL A C 1
ATOM 719 O O . VAL A 1 92 ? -9.445 5.771 -1.585 1.00 98.06 92 VAL A O 1
ATOM 722 N N . TYR A 1 93 ? -9.738 4.575 0.284 1.00 98.31 93 TYR A N 1
ATOM 723 C CA . TYR A 1 93 ? -9.780 5.705 1.206 1.00 98.31 93 TYR A CA 1
ATOM 724 C C . TYR A 1 93 ? -8.370 5.990 1.725 1.00 98.31 93 TYR A C 1
ATOM 726 O O . TYR A 1 93 ? -7.827 5.227 2.520 1.00 98.31 93 TYR A O 1
ATOM 734 N N . SER A 1 94 ? -7.768 7.086 1.276 1.00 97.88 94 SER A N 1
ATOM 735 C CA . SER A 1 94 ? -6.502 7.599 1.794 1.00 97.88 94 SER A CA 1
ATOM 736 C C . SER A 1 94 ? -6.783 8.528 2.971 1.00 97.88 94 SER A C 1
ATOM 738 O O . SER A 1 94 ? -7.298 9.629 2.785 1.00 97.88 94 SER A O 1
ATOM 740 N N . ILE A 1 95 ? -6.425 8.093 4.173 1.00 97.56 95 ILE A N 1
ATOM 741 C CA . ILE A 1 95 ? -6.727 8.778 5.432 1.00 97.56 95 ILE A CA 1
ATOM 742 C C . ILE A 1 95 ? -5.465 9.470 5.949 1.00 97.56 95 ILE A C 1
ATOM 744 O O . ILE A 1 95 ? -4.391 8.868 6.031 1.00 97.56 95 ILE A O 1
ATOM 748 N N . ASP A 1 96 ? -5.613 10.739 6.311 1.00 94.75 96 ASP A N 1
ATOM 749 C CA . ASP A 1 96 ? -4.571 11.598 6.860 1.00 94.75 96 ASP A CA 1
ATOM 750 C C . ASP A 1 96 ? -5.122 12.445 8.012 1.00 94.75 96 ASP A C 1
ATOM 752 O O . ASP A 1 96 ? -6.333 12.580 8.175 1.00 94.75 96 ASP A O 1
ATOM 756 N N . VAL A 1 97 ? -4.231 13.072 8.780 1.00 90.88 97 VAL A N 1
ATOM 757 C CA . VAL A 1 97 ? -4.625 13.998 9.855 1.00 90.88 97 VAL A CA 1
ATOM 758 C C . VAL A 1 97 ? -5.411 15.210 9.341 1.00 90.88 97 VAL A C 1
ATOM 760 O O . VAL A 1 97 ? -6.205 15.772 10.085 1.00 90.88 97 VAL A O 1
ATOM 763 N N . ASN A 1 98 ? -5.217 15.595 8.074 1.00 90.12 98 ASN A N 1
ATOM 764 C CA . ASN A 1 98 ? -5.877 16.752 7.464 1.00 90.12 98 ASN A CA 1
ATOM 765 C C . ASN A 1 98 ? -7.177 16.404 6.715 1.00 90.12 98 ASN A C 1
ATOM 767 O O . ASN A 1 98 ? -7.736 17.273 6.052 1.00 90.12 98 ASN A O 1
ATOM 771 N N . GLY A 1 99 ? -7.628 15.145 6.747 1.00 94.56 99 GLY A N 1
ATOM 772 C CA . GLY A 1 99 ? -8.859 14.707 6.083 1.00 94.56 99 GLY A CA 1
ATOM 773 C C . GLY A 1 99 ? -8.701 13.427 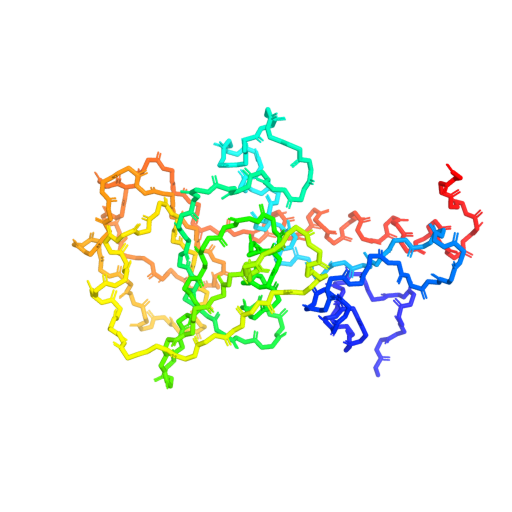5.266 1.00 94.56 99 GLY A C 1
ATOM 774 O O . GLY A 1 99 ? -7.657 12.768 5.284 1.00 94.56 99 GLY A O 1
ATOM 775 N N . ILE A 1 100 ? -9.761 13.073 4.536 1.00 97.31 100 ILE A N 1
ATOM 776 C CA . ILE A 1 100 ? -9.851 11.823 3.778 1.00 97.31 100 ILE A CA 1
ATOM 777 C C . ILE A 1 100 ? -9.971 12.121 2.285 1.00 97.31 100 ILE A C 1
ATOM 779 O O . ILE A 1 100 ? -10.759 12.959 1.854 1.00 97.31 100 ILE A O 1
ATOM 783 N N . GLN A 1 101 ? -9.196 11.389 1.490 1.00 96.88 101 GLN A N 1
ATOM 784 C CA . GLN A 1 101 ? -9.276 11.399 0.035 1.00 96.88 101 GLN A CA 1
ATOM 785 C C . GLN A 1 101 ? -9.743 10.052 -0.490 1.00 96.88 101 GLN A C 1
ATOM 787 O O . GLN A 1 101 ? -9.290 8.999 -0.042 1.00 96.88 101 GLN A O 1
ATOM 792 N N . LEU A 1 102 ? -10.614 10.088 -1.487 1.00 96.75 102 LEU A N 1
ATOM 793 C CA . LEU A 1 102 ? -11.072 8.926 -2.214 1.00 96.75 102 LEU A CA 1
ATOM 794 C C . LEU A 1 102 ? -10.283 8.779 -3.516 1.00 96.75 102 LEU A C 1
ATOM 796 O O . LEU A 1 102 ? -10.366 9.610 -4.418 1.00 96.75 102 LEU A O 1
ATOM 800 N N . PHE A 1 103 ? -9.539 7.685 -3.611 1.00 95.31 103 PHE A N 1
ATOM 801 C CA . PHE A 1 103 ? -8.811 7.268 -4.797 1.00 95.31 103 PHE A CA 1
ATOM 802 C C . PHE A 1 103 ? -9.640 6.213 -5.528 1.00 95.31 103 PHE A C 1
ATOM 804 O O . PHE A 1 103 ? -9.991 5.166 -4.976 1.00 95.31 103 PHE A O 1
ATOM 811 N N . THR A 1 104 ? -9.956 6.482 -6.789 1.00 91.56 104 THR A N 1
ATOM 812 C CA . THR A 1 104 ? -10.630 5.532 -7.682 1.00 91.56 104 THR A CA 1
ATOM 813 C C . THR A 1 104 ? -9.924 5.511 -9.026 1.00 91.56 104 THR A C 1
ATOM 815 O O . THR A 1 104 ? -9.213 6.445 -9.372 1.00 91.56 104 THR A O 1
ATOM 818 N N . ARG A 1 105 ? -10.157 4.493 -9.849 1.00 79.62 105 ARG A N 1
ATOM 819 C CA . ARG A 1 105 ? -9.659 4.477 -11.234 1.00 79.62 105 ARG A CA 1
ATOM 820 C C . ARG A 1 105 ? -10.294 5.561 -12.135 1.00 79.62 105 ARG A C 1
ATOM 822 O O . ARG A 1 105 ? -9.837 5.779 -13.252 1.00 79.62 105 ARG A O 1
ATOM 829 N N . GLY A 1 106 ? -11.338 6.250 -11.660 1.00 66.25 106 GLY A N 1
ATOM 830 C CA . GLY A 1 106 ? -12.177 7.143 -12.462 1.00 66.25 106 GLY A CA 1
ATOM 831 C C . GLY A 1 106 ? -13.216 6.391 -13.309 1.00 66.25 106 GLY A C 1
ATOM 832 O O . GLY A 1 106 ? -13.192 5.166 -13.435 1.00 66.25 106 GLY A O 1
ATOM 833 N N . THR A 1 107 ? -14.170 7.123 -13.886 1.00 50.62 107 THR A N 1
ATOM 834 C CA . THR A 1 107 ? -15.241 6.567 -14.726 1.00 50.62 107 THR A CA 1
ATOM 835 C C . THR A 1 107 ? -14.771 6.406 -16.177 1.00 50.62 107 THR A C 1
ATOM 837 O O . THR A 1 107 ? -14.920 7.299 -17.005 1.00 50.62 107 THR A O 1
ATOM 840 N N . GLY A 1 108 ? -14.186 5.250 -16.505 1.00 49.28 108 GLY A N 1
ATOM 841 C CA . GLY A 1 108 ? -13.896 4.863 -17.892 1.00 49.28 108 GLY A CA 1
ATOM 842 C C . GLY A 1 108 ? -12.690 3.934 -18.045 1.00 49.28 108 GLY A C 1
ATOM 843 O O . GLY A 1 108 ? -11.664 4.114 -17.403 1.00 49.28 108 GLY A O 1
ATOM 844 N N . ILE A 1 109 ? -12.778 2.968 -18.968 1.00 49.12 109 ILE A N 1
ATOM 845 C CA . ILE A 1 109 ? -11.711 1.985 -19.269 1.00 49.12 109 ILE A CA 1
ATOM 846 C C . ILE A 1 109 ? -10.419 2.664 -19.790 1.00 49.12 109 ILE A C 1
ATOM 848 O O . ILE A 1 109 ? -9.346 2.067 -19.753 1.00 49.12 109 ILE A O 1
ATOM 852 N N . LYS A 1 110 ? -10.510 3.921 -20.257 1.00 46.69 110 LYS A N 1
ATOM 853 C CA . LYS A 1 110 ? -9.433 4.661 -20.941 1.00 46.69 110 LYS A CA 1
ATOM 854 C C . LYS A 1 110 ? -8.608 5.607 -20.055 1.00 46.69 110 LYS A C 1
ATOM 856 O O . LYS A 1 110 ? -7.626 6.158 -20.551 1.00 46.69 110 LYS A O 1
ATOM 861 N N . LEU A 1 111 ? -8.980 5.835 -18.792 1.00 53.50 111 LEU A N 1
ATOM 862 C CA . LEU A 1 111 ? -8.190 6.703 -17.911 1.00 53.50 111 LEU A CA 1
ATOM 863 C C . LEU A 1 111 ? -6.923 5.963 -17.463 1.00 53.50 111 LEU A C 1
ATOM 865 O O . LEU A 1 111 ? -6.989 4.852 -16.941 1.00 53.50 111 LEU A O 1
ATOM 869 N N . LYS A 1 112 ? -5.759 6.572 -17.727 1.00 55.69 112 LYS A N 1
ATOM 870 C CA . LYS A 1 112 ? -4.442 5.999 -17.403 1.00 55.69 112 LYS A CA 1
ATOM 871 C C . LYS A 1 112 ? -4.051 6.177 -15.930 1.00 55.69 112 LYS A C 1
ATOM 873 O O . LYS A 1 112 ? -3.194 5.433 -15.463 1.00 55.69 112 LYS A O 1
ATOM 878 N N . ALA A 1 113 ? -4.669 7.127 -15.225 1.00 63.97 113 ALA A N 1
ATOM 879 C CA . ALA A 1 113 ? -4.339 7.504 -13.853 1.00 63.97 113 ALA A CA 1
ATOM 880 C C . ALA A 1 113 ? -5.581 7.495 -12.951 1.00 63.97 113 ALA A C 1
ATOM 882 O O . ALA A 1 113 ? -6.705 7.678 -13.428 1.00 63.97 113 ALA A O 1
ATOM 883 N N . HIS A 1 114 ? -5.357 7.304 -11.653 1.00 77.19 114 HIS A N 1
ATOM 884 C CA . HIS A 1 114 ? -6.384 7.371 -10.622 1.00 77.19 114 HIS A CA 1
ATOM 885 C C . HIS A 1 114 ? -6.967 8.789 -10.509 1.00 77.19 114 HIS A C 1
ATOM 887 O O . HIS A 1 114 ? -6.285 9.796 -10.704 1.00 77.19 114 HIS A O 1
ATOM 893 N N . LYS A 1 115 ? -8.250 8.870 -10.164 1.00 86.31 115 LYS A N 1
ATOM 894 C CA . LYS A 1 115 ? -8.943 10.092 -9.764 1.00 86.31 115 LYS A CA 1
ATOM 895 C C . LYS A 1 115 ? -8.864 10.222 -8.247 1.00 86.31 115 LYS A C 1
ATOM 897 O O . LYS A 1 115 ? -9.161 9.258 -7.538 1.00 86.31 115 LYS A O 1
ATOM 902 N N . VAL A 1 116 ? -8.485 11.406 -7.776 1.00 91.19 116 VAL A N 1
ATOM 903 C CA . VAL A 1 116 ? -8.480 11.768 -6.354 1.00 91.19 116 VAL A CA 1
ATOM 904 C C . VAL A 1 116 ? -9.588 12.780 -6.112 1.00 91.19 116 VAL A C 1
ATOM 906 O O . VAL A 1 116 ? -9.678 13.776 -6.828 1.00 91.19 116 VAL A O 1
ATOM 909 N N . GLU A 1 117 ? -10.420 12.516 -5.114 1.00 93.56 117 GLU A N 1
ATOM 910 C CA . GLU A 1 117 ? -11.462 13.428 -4.645 1.00 93.56 117 GLU A CA 1
ATOM 911 C C . GLU A 1 117 ? -11.317 13.601 -3.135 1.00 93.56 117 GLU A C 1
ATOM 913 O O . GLU A 1 117 ? -11.218 12.611 -2.412 1.00 93.56 117 GLU A O 1
ATOM 918 N N . ASP A 1 118 ? -11.295 14.836 -2.643 1.00 93.81 118 ASP A N 1
ATOM 919 C CA . ASP A 1 118 ? -11.458 15.088 -1.212 1.00 93.81 118 ASP A CA 1
ATOM 920 C C . ASP A 1 118 ? -12.912 14.805 -0.823 1.00 93.81 118 ASP A C 1
ATOM 922 O O . ASP A 1 118 ? -13.842 15.212 -1.525 1.00 93.81 118 ASP A O 1
ATOM 926 N N . ILE A 1 119 ? -13.109 14.077 0.275 1.00 95.75 119 ILE A N 1
ATOM 927 C CA . ILE A 1 119 ? -14.441 13.723 0.764 1.00 95.75 119 ILE A CA 1
ATOM 928 C C . ILE A 1 119 ? -14.641 14.242 2.183 1.00 95.75 119 ILE A C 1
ATOM 930 O O . ILE A 1 119 ? -13.742 14.166 3.020 1.00 95.75 119 ILE A O 1
ATOM 934 N N . ASP A 1 120 ? -15.847 14.729 2.455 1.00 94.38 120 ASP A N 1
ATOM 935 C CA . ASP A 1 120 ? -16.274 15.086 3.805 1.00 94.38 120 ASP A CA 1
ATOM 936 C C . ASP A 1 120 ? -16.809 13.831 4.505 1.00 94.38 120 ASP A C 1
ATOM 938 O O . ASP A 1 120 ? -17.993 13.497 4.432 1.00 94.38 120 ASP A O 1
ATOM 942 N N . ALA A 1 121 ? -15.888 13.051 5.067 1.00 94.12 121 ALA A N 1
ATOM 943 C CA . ALA A 1 121 ? -16.188 11.830 5.799 1.00 94.12 121 ALA A CA 1
ATOM 944 C C . ALA A 1 121 ? -15.210 11.647 6.959 1.00 94.12 121 ALA A C 1
ATOM 946 O O . ALA A 1 121 ? -14.064 12.100 6.907 1.00 94.12 121 ALA A O 1
ATOM 947 N N . THR A 1 122 ? -15.645 10.925 7.988 1.00 95.12 122 THR A N 1
ATOM 948 C CA . THR A 1 122 ? -14.804 10.597 9.143 1.00 95.12 122 THR A CA 1
ATOM 949 C C . THR A 1 122 ? -14.269 9.167 9.071 1.00 95.12 122 THR A C 1
ATOM 951 O O . THR A 1 122 ? -14.770 8.320 8.324 1.00 95.12 122 THR A O 1
ATOM 954 N N . VAL A 1 123 ? -13.239 8.874 9.868 1.00 95.25 123 VAL A N 1
ATOM 955 C CA . VAL A 1 123 ? -12.632 7.535 9.952 1.00 95.25 123 VAL A CA 1
ATOM 956 C C . VAL A 1 123 ? -13.677 6.495 10.374 1.00 95.25 123 VAL A C 1
ATOM 958 O O . VAL A 1 123 ? -13.741 5.405 9.808 1.00 95.25 123 VAL A O 1
ATOM 961 N N . GLU A 1 124 ? -14.554 6.865 11.301 1.00 95.94 124 GLU A N 1
ATOM 962 C CA . GLU A 1 124 ? -15.638 6.040 11.835 1.00 95.94 124 GLU A CA 1
ATOM 963 C C . GLU A 1 124 ? -16.693 5.708 10.776 1.00 95.94 124 GLU A C 1
ATOM 965 O O . GLU A 1 124 ? -17.338 4.667 10.858 1.00 95.94 124 GLU A O 1
ATOM 970 N N . GLN A 1 125 ? -16.856 6.561 9.763 1.00 95.75 125 GLN A N 1
ATOM 971 C CA . GLN A 1 125 ? -17.769 6.307 8.652 1.00 95.75 125 GLN A CA 1
ATOM 972 C C . GLN A 1 125 ? -17.143 5.392 7.596 1.00 95.75 125 GLN A C 1
ATOM 974 O O . GLN A 1 125 ? -17.845 4.560 7.023 1.00 95.75 125 GLN A O 1
ATOM 979 N N . VAL A 1 126 ? -15.841 5.531 7.314 1.00 97.00 126 VAL A N 1
ATOM 980 C CA . VAL A 1 126 ? -15.192 4.815 6.199 1.00 97.00 126 VAL A CA 1
ATOM 981 C C . VAL A 1 126 ? -14.654 3.436 6.584 1.00 97.00 126 VAL A C 1
ATOM 983 O O . VAL A 1 126 ? -14.797 2.493 5.805 1.00 97.00 126 VAL A O 1
ATOM 986 N N . ILE A 1 127 ? -14.065 3.283 7.774 1.00 97.81 127 ILE A N 1
ATOM 987 C CA . ILE A 1 127 ? -13.417 2.030 8.198 1.00 97.81 127 ILE A CA 1
ATOM 988 C C . ILE A 1 127 ? -14.391 0.836 8.222 1.00 97.81 127 ILE A C 1
ATOM 990 O O . ILE A 1 127 ? -14.015 -0.212 7.690 1.00 97.81 127 ILE A O 1
ATOM 994 N N . PRO A 1 128 ? -15.649 0.964 8.700 1.00 98.00 128 PRO A N 1
ATOM 995 C CA . PRO A 1 128 ? -16.606 -0.148 8.689 1.00 98.00 128 PRO A CA 1
ATOM 996 C C . PRO A 1 128 ? -16.975 -0.666 7.289 1.00 98.00 128 PRO A C 1
ATOM 998 O O . PRO A 1 128 ? -17.505 -1.767 7.151 1.00 98.00 128 PRO A O 1
ATOM 1001 N N . GLN A 1 129 ? -16.711 0.112 6.236 1.00 97.00 129 GLN A N 1
ATOM 1002 C CA . GLN A 1 129 ? -17.016 -0.255 4.849 1.00 97.00 129 GLN A CA 1
ATOM 1003 C C . GLN A 1 129 ? -15.863 -1.006 4.167 1.00 97.00 129 GLN A C 1
ATOM 1005 O O . GLN A 1 129 ? -16.043 -1.558 3.081 1.00 97.00 129 GLN A O 1
ATOM 1010 N N . CYS A 1 130 ? -14.672 -1.012 4.771 1.00 98.19 130 CYS A N 1
ATOM 1011 C CA . CYS A 1 130 ? -13.454 -1.498 4.136 1.00 98.19 130 CYS A CA 1
ATOM 1012 C C . CYS A 1 130 ? -13.272 -3.008 4.327 1.00 98.19 130 CYS A C 1
ATOM 1014 O O . CYS A 1 130 ? -13.360 -3.530 5.435 1.00 98.19 130 CYS A O 1
ATOM 1016 N N . ASP A 1 131 ? -12.964 -3.708 3.236 1.00 98.19 131 ASP A N 1
ATOM 1017 C CA . ASP A 1 131 ? -12.585 -5.125 3.254 1.00 98.19 131 ASP A CA 1
ATOM 1018 C C . ASP A 1 131 ? -11.126 -5.308 3.695 1.00 98.19 131 ASP A C 1
ATOM 1020 O O . ASP A 1 131 ? -10.748 -6.349 4.231 1.00 98.19 131 ASP A O 1
ATOM 1024 N N . VAL A 1 132 ? -10.300 -4.284 3.460 1.00 98.69 132 VAL A N 1
ATOM 1025 C CA . VAL A 1 132 ? -8.883 -4.251 3.822 1.00 98.69 132 VAL A CA 1
ATOM 1026 C C . VAL A 1 132 ? -8.571 -2.924 4.503 1.00 98.69 132 VAL A C 1
ATOM 1028 O O . VAL A 1 132 ? -8.942 -1.863 4.001 1.00 98.69 132 VAL A O 1
ATOM 1031 N N . VAL A 1 133 ? -7.846 -2.968 5.616 1.00 98.69 133 VAL A N 1
ATOM 1032 C CA . VAL A 1 133 ? -7.347 -1.782 6.315 1.00 98.69 133 VAL A CA 1
ATOM 1033 C C . VAL A 1 133 ? -5.838 -1.889 6.471 1.00 98.69 133 VAL A C 1
ATOM 1035 O O . VAL A 1 133 ? -5.315 -2.837 7.056 1.00 98.69 133 VAL A O 1
ATOM 1038 N N . ILE A 1 134 ? -5.133 -0.897 5.938 1.00 98.69 134 ILE A N 1
ATOM 1039 C CA . ILE A 1 134 ? -3.678 -0.816 5.918 1.00 98.69 134 ILE A CA 1
ATOM 1040 C C . ILE A 1 134 ? -3.273 0.432 6.691 1.00 98.69 134 ILE A C 1
ATOM 1042 O O . ILE A 1 134 ? -3.721 1.528 6.371 1.00 98.69 134 ILE A O 1
ATOM 1046 N N . THR A 1 135 ? -2.427 0.297 7.702 1.00 98.06 135 THR A N 1
ATOM 1047 C CA . THR A 1 135 ? -2.024 1.412 8.569 1.00 98.06 135 THR A CA 1
ATOM 1048 C C . THR A 1 135 ? -0.512 1.504 8.692 1.00 98.06 135 THR A C 1
ATOM 1050 O O . THR A 1 135 ? 0.197 0.494 8.672 1.00 98.06 135 THR A O 1
ATOM 1053 N N . GLY A 1 136 ? -0.020 2.738 8.767 1.00 97.19 136 GLY A N 1
ATOM 1054 C CA . GLY A 1 136 ? 1.402 3.040 8.843 1.00 97.19 136 GLY A CA 1
ATOM 1055 C C . GLY A 1 136 ? 1.687 4.372 9.520 1.00 97.19 136 GLY A C 1
ATOM 1056 O O . GLY A 1 136 ? 2.510 5.145 9.036 1.00 97.19 136 GLY A O 1
ATOM 1057 N N . VAL A 1 137 ? 0.970 4.694 10.593 1.00 96.31 137 VAL A N 1
ATOM 1058 C CA . VAL A 1 137 ? 1.160 5.944 11.333 1.00 96.31 137 VAL A CA 1
ATOM 1059 C C . VAL A 1 137 ? 2.436 5.835 12.187 1.00 96.31 137 VAL A C 1
ATOM 1061 O O . VAL A 1 137 ? 2.544 4.923 13.016 1.00 96.31 137 VAL A O 1
ATOM 1064 N N . PRO A 1 138 ? 3.418 6.745 12.027 1.00 94.25 138 PRO A N 1
ATOM 1065 C CA . PRO A 1 138 ? 4.735 6.644 12.661 1.00 94.25 138 PRO A CA 1
ATOM 1066 C C . PRO A 1 138 ? 4.729 7.154 14.113 1.00 94.25 138 PRO A C 1
ATOM 1068 O O . PRO A 1 138 ? 5.624 7.883 14.530 1.00 94.25 138 PRO A O 1
ATOM 1071 N N . THR A 1 139 ? 3.705 6.802 14.891 1.00 94.38 139 THR A N 1
ATOM 1072 C CA . THR A 1 139 ? 3.597 7.163 16.309 1.00 94.38 139 THR A CA 1
ATOM 1073 C C . THR A 1 139 ? 3.086 5.982 17.134 1.00 94.38 139 THR A C 1
ATOM 1075 O O . THR A 1 139 ? 2.144 5.309 16.706 1.00 94.38 139 THR A O 1
ATOM 1078 N N . PRO A 1 140 ? 3.661 5.724 18.323 1.00 94.00 140 PRO A N 1
ATOM 1079 C CA . PRO A 1 140 ? 3.173 4.679 19.220 1.00 94.00 140 PRO A CA 1
ATOM 1080 C C . PRO A 1 140 ? 1.781 4.987 19.790 1.00 94.00 140 PRO A C 1
ATOM 1082 O O . PRO A 1 140 ? 1.078 4.068 20.206 1.00 94.00 140 PRO A O 1
ATOM 1085 N N . ASN A 1 141 ? 1.377 6.262 19.784 1.00 95.31 141 ASN A N 1
ATOM 1086 C CA . ASN A 1 141 ? 0.118 6.725 20.371 1.00 95.31 141 ASN A CA 1
ATOM 1087 C C . ASN A 1 141 ? -1.099 6.446 19.483 1.00 95.31 141 ASN A C 1
ATOM 1089 O O . ASN A 1 141 ? -2.231 6.572 19.940 1.00 95.31 141 ASN A O 1
ATOM 1093 N N . TYR A 1 142 ? -0.887 6.107 18.211 1.00 96.38 142 TYR A N 1
ATOM 1094 C CA . TYR A 1 142 ? -1.985 5.822 17.302 1.00 96.38 142 TYR A CA 1
ATOM 1095 C C . TYR A 1 142 ? -2.419 4.362 17.430 1.00 96.38 142 TYR A C 1
ATOM 1097 O O . TYR A 1 142 ? -1.620 3.450 17.198 1.00 96.38 142 TYR A O 1
ATOM 1105 N N . LYS A 1 143 ? -3.702 4.162 17.742 1.00 97.19 143 LYS A N 1
ATOM 1106 C CA . LYS A 1 143 ? -4.383 2.867 17.744 1.00 97.19 143 LYS A CA 1
ATOM 1107 C C . LYS A 1 143 ? -5.701 3.001 16.997 1.00 97.19 143 LYS A C 1
ATOM 1109 O O . LYS A 1 143 ? -6.532 3.834 17.346 1.00 97.19 143 LYS A O 1
ATOM 1114 N N . LEU A 1 144 ? -5.877 2.194 15.961 1.00 97.00 144 LEU A N 1
ATOM 1115 C CA . LEU A 1 144 ? -7.149 2.061 15.278 1.00 97.00 144 LEU A CA 1
ATOM 1116 C C . LEU A 1 144 ? -8.045 1.124 16.085 1.00 97.00 144 LEU A C 1
ATOM 1118 O O . LEU A 1 144 ? -7.659 -0.019 16.335 1.00 97.00 144 LEU A O 1
ATOM 1122 N N . SER A 1 145 ? -9.231 1.614 16.449 1.00 97.12 145 SER A N 1
ATOM 1123 C CA . SER A 1 145 ? -10.164 0.844 17.264 1.00 97.12 145 SER A CA 1
ATOM 1124 C C . SER A 1 145 ? -10.708 -0.369 16.515 1.00 97.12 145 SER A C 1
ATOM 1126 O O . SER A 1 145 ? -11.265 -0.241 15.419 1.00 97.12 145 SER A O 1
ATOM 1128 N N . THR A 1 146 ? -10.618 -1.541 17.142 1.00 97.12 146 THR A N 1
ATOM 1129 C CA . THR A 1 146 ? -11.169 -2.800 16.635 1.00 97.12 146 THR A CA 1
ATOM 1130 C C . THR A 1 146 ? -12.685 -2.705 16.470 1.00 97.12 146 THR A C 1
ATOM 1132 O O . THR A 1 146 ? -13.253 -3.287 15.547 1.00 97.12 146 THR A O 1
ATOM 1135 N N . SER A 1 147 ? -13.372 -1.899 17.285 1.00 96.94 147 SER A N 1
ATOM 1136 C CA . SER A 1 147 ? -14.824 -1.686 17.186 1.00 96.94 147 SER A CA 1
ATOM 1137 C C . SER A 1 147 ? -15.279 -1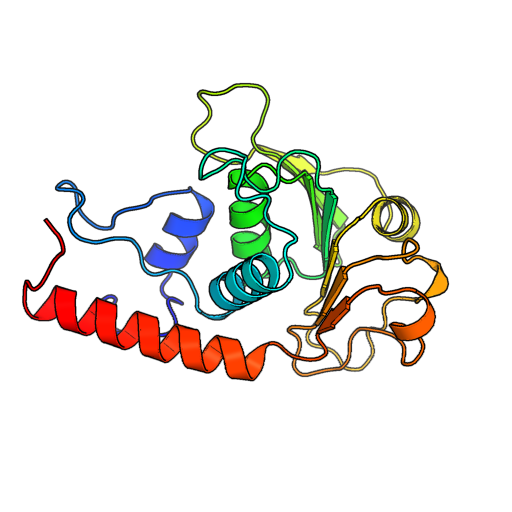.176 15.809 1.00 96.94 147 SER A C 1
ATOM 1139 O O . SER A 1 147 ? -16.323 -1.613 15.326 1.00 96.94 147 SER A O 1
ATOM 1141 N N . LEU A 1 148 ? -14.462 -0.358 15.135 1.00 97.31 148 LEU A N 1
ATOM 1142 C CA . LEU A 1 148 ? -14.756 0.205 13.812 1.00 97.31 148 LEU A CA 1
ATOM 1143 C C . LEU A 1 148 ? -14.537 -0.792 12.672 1.00 97.31 148 LEU A C 1
ATOM 1145 O O . LEU A 1 148 ? -15.078 -0.616 11.583 1.00 97.31 148 LEU A O 1
ATOM 1149 N N . LEU A 1 149 ? -13.721 -1.823 12.893 1.00 97.88 149 LEU A N 1
ATOM 1150 C CA . LEU A 1 149 ? -13.375 -2.783 11.855 1.00 97.88 149 LEU A CA 1
ATOM 1151 C C . LEU A 1 149 ? -14.586 -3.633 11.462 1.00 97.88 149 LEU A C 1
ATOM 1153 O O . LEU A 1 149 ? -15.339 -4.116 12.315 1.00 97.88 149 LEU A O 1
ATOM 1157 N N . LYS A 1 150 ? -14.721 -3.843 10.151 1.00 97.31 150 LYS A N 1
ATOM 1158 C CA . LYS A 1 150 ? -15.652 -4.798 9.554 1.00 97.31 150 LYS A CA 1
ATOM 1159 C C . LYS A 1 150 ? -15.280 -6.226 9.964 1.00 97.31 150 LYS A C 1
ATOM 1161 O O . LYS A 1 150 ? -14.101 -6.575 10.019 1.00 97.31 150 LYS A O 1
ATOM 1166 N N . GLU A 1 151 ? -16.282 -7.066 10.203 1.00 97.56 151 GLU A N 1
ATOM 1167 C CA . GLU A 1 151 ? -16.063 -8.500 10.419 1.00 97.56 151 GLU A CA 1
ATOM 1168 C C . GLU A 1 151 ? -15.387 -9.144 9.201 1.00 97.56 151 GLU A C 1
ATOM 1170 O O . GLU A 1 151 ? -15.782 -8.917 8.053 1.00 97.56 151 GLU A O 1
ATOM 1175 N N . GLY A 1 152 ? -14.349 -9.944 9.449 1.00 97.12 152 GLY A N 1
ATOM 1176 C CA . GLY A 1 152 ? -13.559 -10.600 8.412 1.00 97.12 152 GLY A CA 1
ATOM 1177 C C . GLY A 1 152 ? -12.588 -9.682 7.662 1.00 97.12 152 GLY A C 1
ATOM 1178 O O . GLY A 1 152 ? -12.058 -10.096 6.629 1.00 97.12 152 GLY A O 1
ATOM 1179 N N . VAL A 1 153 ? -12.319 -8.466 8.154 1.00 98.25 153 VAL A N 1
ATOM 1180 C CA . VAL A 1 153 ? -11.370 -7.528 7.527 1.00 98.25 153 VAL A CA 1
ATOM 1181 C C . VAL A 1 153 ? -9.964 -8.125 7.401 1.00 98.25 153 VAL A C 1
ATOM 1183 O O . VAL A 1 153 ? -9.510 -8.887 8.257 1.00 98.25 153 VAL A O 1
ATOM 1186 N N . VAL A 1 154 ? -9.238 -7.745 6.353 1.00 98.69 154 VAL A N 1
ATOM 1187 C CA . VAL A 1 154 ? -7.787 -7.954 6.279 1.00 98.69 154 VAL A CA 1
ATOM 1188 C C . VAL A 1 154 ? -7.081 -6.737 6.869 1.00 98.69 154 VAL A C 1
ATOM 1190 O O . VAL A 1 154 ? -7.189 -5.634 6.335 1.00 98.69 154 VAL A O 1
ATOM 1193 N N . ALA A 1 155 ? -6.333 -6.929 7.951 1.00 98.56 155 ALA A N 1
ATOM 1194 C CA . ALA A 1 155 ? -5.621 -5.864 8.651 1.00 98.56 155 ALA A CA 1
ATOM 1195 C C . ALA A 1 155 ? -4.105 -5.964 8.408 1.00 98.56 155 ALA A C 1
ATOM 1197 O O . ALA A 1 155 ? -3.499 -7.003 8.671 1.00 98.56 155 ALA A O 1
ATOM 1198 N N . ILE A 1 156 ? -3.471 -4.892 7.922 1.00 98.69 156 ILE A N 1
ATOM 1199 C CA . ILE A 1 156 ? -2.024 -4.845 7.647 1.00 98.69 156 ILE A CA 1
ATOM 1200 C C . ILE A 1 156 ? -1.400 -3.630 8.328 1.00 98.69 156 ILE A C 1
ATOM 1202 O O . ILE A 1 156 ? -1.802 -2.495 8.083 1.00 98.69 156 ILE A O 1
ATOM 1206 N N . ASN A 1 157 ? -0.379 -3.860 9.148 1.00 98.31 157 ASN A N 1
ATOM 1207 C CA . ASN A 1 157 ? 0.427 -2.806 9.750 1.00 98.31 157 ASN A CA 1
ATOM 1208 C C . ASN A 1 157 ? 1.805 -2.742 9.084 1.00 98.31 157 ASN A C 1
ATOM 1210 O O . ASN A 1 157 ? 2.551 -3.723 9.096 1.00 98.31 157 ASN A O 1
ATOM 1214 N N . PHE A 1 158 ? 2.157 -1.582 8.531 1.00 97.25 158 PHE A N 1
ATOM 1215 C CA . PHE A 1 158 ? 3.494 -1.323 7.993 1.00 97.25 158 PHE A CA 1
ATOM 1216 C C . PHE A 1 158 ? 4.298 -0.300 8.804 1.00 97.25 158 PHE A C 1
ATOM 1218 O O . PHE A 1 158 ? 5.456 -0.051 8.473 1.00 97.25 158 PHE A O 1
ATOM 1225 N N . SER A 1 159 ? 3.720 0.272 9.865 1.00 96.12 159 SER A N 1
ATOM 1226 C CA . SER A 1 159 ? 4.467 1.101 10.813 1.00 96.12 159 SER A CA 1
ATOM 1227 C C . SER A 1 159 ? 5.434 0.253 11.641 1.00 96.12 159 SER A C 1
ATOM 1229 O O . SER A 1 159 ? 5.183 -0.921 11.920 1.00 96.12 159 SER A O 1
ATOM 1231 N N . SER A 1 160 ? 6.519 0.877 12.099 1.00 94.06 160 SER A N 1
ATOM 1232 C CA . SER A 1 160 ? 7.397 0.309 13.129 1.00 94.06 160 SER A CA 1
ATOM 1233 C C . SER A 1 160 ? 6.693 0.177 14.486 1.00 94.06 160 SER A C 1
ATOM 1235 O O . SER A 1 160 ? 7.145 -0.584 15.338 1.00 94.06 160 SER A O 1
ATOM 1237 N N . PHE A 1 161 ? 5.591 0.904 14.692 1.00 96.69 161 PHE A N 1
ATOM 1238 C CA . PHE A 1 161 ? 4.744 0.800 15.876 1.00 96.69 161 PHE A CA 1
ATOM 1239 C C . PHE A 1 161 ? 3.503 -0.044 15.584 1.00 96.69 161 PHE A C 1
ATOM 1241 O O . PHE A 1 161 ? 3.026 -0.115 14.453 1.00 96.69 161 PHE A O 1
ATOM 1248 N N . ALA A 1 162 ? 2.940 -0.670 16.616 1.00 96.44 162 ALA A N 1
ATOM 1249 C CA . ALA A 1 162 ? 1.658 -1.349 16.487 1.00 96.44 162 ALA A CA 1
ATOM 1250 C C . ALA A 1 162 ? 0.546 -0.300 16.351 1.00 96.44 162 ALA A C 1
ATOM 1252 O O . ALA A 1 162 ? 0.288 0.435 17.300 1.00 96.44 162 ALA A O 1
ATOM 1253 N N . ASN A 1 163 ? -0.109 -0.220 15.195 1.00 97.56 163 ASN A N 1
ATOM 1254 C CA . ASN A 1 163 ? -1.196 0.736 14.963 1.00 97.56 163 ASN A CA 1
ATOM 1255 C C . ASN A 1 163 ? -2.604 0.157 15.159 1.00 97.56 163 ASN A C 1
ATOM 1257 O O . ASN A 1 163 ? -3.566 0.912 15.106 1.00 97.56 163 ASN A O 1
ATOM 1261 N N . PHE A 1 164 ? -2.741 -1.147 15.394 1.00 98.06 164 PHE A N 1
ATOM 1262 C CA . PHE A 1 164 ? -4.011 -1.775 15.773 1.00 98.06 164 PHE A CA 1
ATOM 1263 C C . PHE A 1 164 ? -4.049 -2.054 17.278 1.00 98.06 164 PHE A C 1
ATOM 1265 O O . PHE A 1 164 ? -2.997 -2.180 17.918 1.00 98.06 164 PHE A O 1
ATOM 1272 N N . GLU A 1 165 ? -5.257 -2.154 17.827 1.00 97.69 165 GLU A N 1
ATOM 1273 C CA . GLU A 1 165 ? -5.497 -2.713 19.160 1.00 97.69 165 GLU A CA 1
ATOM 1274 C C . GLU A 1 165 ? -5.148 -4.214 19.200 1.00 97.69 165 GLU A C 1
ATOM 1276 O O . GLU A 1 165 ? -5.090 -4.899 18.175 1.00 97.69 165 GLU A O 1
ATOM 1281 N N . GLU A 1 166 ? -4.858 -4.734 20.392 1.00 95.38 166 GLU A N 1
ATOM 1282 C CA . GLU A 1 166 ? -4.383 -6.116 20.572 1.00 95.38 166 GLU A CA 1
ATOM 1283 C C . GLU A 1 166 ? -5.448 -7.165 20.220 1.00 95.38 166 GLU A C 1
ATOM 1285 O O . GLU A 1 166 ? -5.126 -8.279 19.793 1.00 95.38 166 GLU A O 1
ATOM 1290 N N . ASP A 1 167 ? -6.719 -6.789 20.347 1.00 97.12 167 ASP A N 1
ATOM 1291 C CA . ASP A 1 167 ? -7.893 -7.611 20.078 1.00 97.12 167 ASP A CA 1
ATOM 1292 C C . ASP A 1 167 ? -8.291 -7.644 18.592 1.00 97.12 167 ASP A C 1
ATOM 1294 O O . ASP A 1 167 ? -9.263 -8.314 18.249 1.00 97.12 167 ASP A O 1
ATOM 1298 N N . VAL A 1 168 ? -7.524 -7.019 17.685 1.00 97.62 168 VAL A N 1
ATOM 1299 C CA . VAL A 1 168 ? -7.791 -6.995 16.228 1.00 97.62 168 VAL A CA 1
ATOM 1300 C C . VAL A 1 168 ? -8.047 -8.385 15.632 1.00 97.62 168 VAL A C 1
ATOM 1302 O O . VAL A 1 168 ? -8.845 -8.541 14.707 1.00 97.62 168 VAL A O 1
ATOM 1305 N N . LYS A 1 169 ? -7.412 -9.422 16.193 1.00 96.62 169 LYS A N 1
ATOM 1306 C CA . LYS A 1 169 ? -7.564 -10.825 15.770 1.00 96.62 169 LYS A CA 1
ATOM 1307 C C . LYS A 1 169 ? -8.966 -11.393 16.011 1.00 96.62 169 LYS A C 1
ATOM 1309 O O . LYS A 1 169 ? -9.286 -12.427 15.441 1.00 96.62 169 LYS A O 1
ATOM 1314 N N . SER A 1 170 ? -9.777 -10.754 16.855 1.00 96.69 170 SER A N 1
ATOM 1315 C CA . SER A 1 170 ? -11.165 -11.160 17.099 1.00 96.69 170 SER A CA 1
ATOM 1316 C C . SER A 1 170 ? -12.079 -10.894 15.899 1.00 96.69 170 SER A C 1
ATOM 1318 O O . SER A 1 170 ? -13.049 -11.621 15.721 1.00 96.69 170 SER A O 1
ATOM 1320 N N . LYS A 1 171 ? -11.740 -9.900 15.064 1.00 96.00 171 LYS A N 1
ATOM 1321 C CA . LYS A 1 171 ? -12.512 -9.504 13.875 1.00 96.00 171 LYS A CA 1
ATOM 1322 C C . LYS A 1 171 ? -11.803 -9.766 12.557 1.00 96.00 171 LYS A C 1
ATOM 1324 O O . LYS A 1 171 ? -12.448 -10.042 11.546 1.00 96.00 171 LYS A O 1
ATOM 1329 N N . ALA A 1 172 ? -10.481 -9.604 12.526 1.00 97.62 172 ALA A N 1
ATOM 1330 C CA . ALA A 1 172 ? -9.724 -9.720 11.292 1.00 97.62 172 ALA A CA 1
ATOM 1331 C C . ALA A 1 172 ? -9.659 -11.181 10.832 1.00 97.62 172 ALA A C 1
ATOM 1333 O O . ALA A 1 172 ? -9.229 -12.054 11.584 1.00 97.62 172 ALA A O 1
ATOM 1334 N N . SER A 1 173 ? -10.016 -11.438 9.572 1.00 97.69 173 SER A N 1
ATOM 1335 C CA . SER A 1 173 ? -9.816 -12.762 8.965 1.00 97.69 173 SER A CA 1
ATOM 1336 C C . SER A 1 173 ? -8.327 -13.072 8.812 1.00 97.69 173 SER A C 1
ATOM 1338 O O . SER A 1 173 ? -7.893 -14.207 8.994 1.00 97.69 173 SER A O 1
ATOM 1340 N N . ILE A 1 174 ? -7.536 -12.042 8.497 1.00 98.12 174 ILE A N 1
ATOM 1341 C CA . ILE A 1 174 ? -6.084 -12.102 8.365 1.00 98.12 174 ILE A CA 1
ATOM 1342 C C . ILE A 1 174 ? -5.498 -10.833 8.974 1.00 98.12 174 ILE A C 1
ATOM 1344 O O . ILE A 1 174 ? -5.890 -9.722 8.616 1.00 98.12 174 ILE A O 1
ATOM 1348 N N . PHE A 1 175 ? -4.516 -10.999 9.859 1.00 98.38 175 PHE A N 1
ATOM 1349 C CA . PHE A 1 175 ? -3.764 -9.893 10.440 1.00 98.38 175 PHE A CA 1
ATOM 1350 C C . PHE A 1 175 ? -2.268 -10.032 10.153 1.00 98.38 175 PHE A C 1
ATOM 1352 O O . PHE A 1 175 ? -1.641 -11.027 10.521 1.00 98.38 175 PHE A O 1
ATOM 1359 N N . VAL A 1 176 ? -1.691 -9.006 9.527 1.00 98.25 176 VAL A N 1
ATOM 1360 C CA . VAL A 1 176 ? -0.259 -8.891 9.244 1.00 98.25 176 VAL A CA 1
ATOM 1361 C C . VAL A 1 176 ? 0.335 -7.806 10.153 1.00 98.25 176 VAL A C 1
ATOM 1363 O O . VAL A 1 176 ? 0.148 -6.617 9.886 1.00 98.25 176 VAL A O 1
ATOM 1366 N N . PRO A 1 177 ? 1.054 -8.177 11.230 1.00 97.31 177 PRO A N 1
ATOM 1367 C CA . PRO A 1 177 ? 1.511 -7.223 12.245 1.00 97.31 177 PRO A CA 1
ATOM 1368 C C . PRO A 1 177 ? 2.690 -6.348 11.794 1.00 97.31 177 PRO A C 1
ATOM 1370 O O . PRO A 1 177 ? 2.934 -5.297 12.385 1.00 97.31 177 PRO A O 1
ATOM 1373 N N . SER A 1 178 ? 3.445 -6.790 10.786 1.00 96.44 178 SER A N 1
ATOM 1374 C CA . SER A 1 178 ? 4.574 -6.058 10.212 1.00 96.44 178 SER A CA 1
ATOM 1375 C C . SER A 1 178 ? 4.851 -6.536 8.789 1.00 96.44 178 SER A C 1
ATOM 1377 O O . SER A 1 178 ? 4.720 -7.726 8.496 1.00 96.44 178 SER A O 1
ATOM 1379 N N . VAL A 1 179 ? 5.297 -5.625 7.923 1.00 97.12 179 VAL A N 1
ATOM 1380 C CA . VAL A 1 179 ? 5.687 -5.925 6.533 1.00 97.12 179 VAL A CA 1
ATOM 1381 C C . VAL A 1 179 ? 7.202 -6.001 6.323 1.00 97.12 179 VAL A C 1
ATOM 1383 O O . VAL A 1 179 ? 7.643 -6.384 5.244 1.00 97.12 179 VAL A O 1
ATOM 1386 N N . GLY A 1 180 ? 8.011 -5.680 7.342 1.00 95.94 180 GLY A N 1
ATOM 1387 C CA . GLY A 1 180 ? 9.448 -5.411 7.181 1.00 95.94 180 GLY A CA 1
ATOM 1388 C C . GLY A 1 180 ? 10.241 -6.534 6.506 1.00 95.94 180 GLY A C 1
ATOM 1389 O O . GLY A 1 180 ? 11.068 -6.268 5.641 1.00 95.94 180 GLY A O 1
ATOM 1390 N N . LYS A 1 181 ? 9.939 -7.802 6.816 1.00 97.12 181 LYS A N 1
ATOM 1391 C CA . LYS A 1 181 ? 10.592 -8.958 6.169 1.00 97.12 181 LYS A CA 1
ATOM 1392 C C . LYS A 1 181 ? 10.309 -9.025 4.666 1.00 97.12 181 LYS A C 1
ATOM 1394 O O . LYS A 1 181 ? 11.196 -9.339 3.882 1.00 97.12 181 LYS A O 1
ATOM 1399 N N . VAL A 1 182 ? 9.080 -8.707 4.265 1.00 97.94 182 VAL A N 1
ATOM 1400 C CA . VAL A 1 182 ? 8.691 -8.681 2.850 1.00 97.94 182 VAL A CA 1
ATOM 1401 C C . VAL A 1 182 ? 9.298 -7.459 2.162 1.00 97.94 182 VAL A C 1
ATOM 1403 O O . VAL A 1 182 ? 9.727 -7.565 1.019 1.00 97.94 182 VAL A O 1
ATOM 1406 N N . THR A 1 183 ? 9.424 -6.327 2.862 1.00 97.38 183 THR A N 1
ATOM 1407 C CA . THR A 1 183 ? 10.140 -5.146 2.357 1.00 97.38 183 THR A CA 1
ATOM 1408 C C . THR A 1 183 ? 11.593 -5.469 2.011 1.00 97.38 183 THR A C 1
ATOM 1410 O O . THR A 1 183 ? 12.043 -5.092 0.932 1.00 97.38 183 THR A O 1
ATOM 1413 N N . VAL A 1 184 ? 12.305 -6.220 2.862 1.00 98.00 184 VAL A N 1
ATOM 1414 C CA . VAL A 1 184 ? 13.682 -6.672 2.576 1.00 98.00 184 VAL A CA 1
ATOM 1415 C C . VAL A 1 184 ? 13.725 -7.559 1.328 1.00 98.00 184 VAL A C 1
ATOM 1417 O O . VAL A 1 184 ? 14.537 -7.321 0.440 1.00 98.00 184 VAL A O 1
ATOM 1420 N N . ALA A 1 185 ? 12.795 -8.506 1.185 1.00 98.12 185 ALA A N 1
ATOM 1421 C CA . ALA A 1 185 ? 12.715 -9.330 -0.024 1.00 98.12 185 ALA A CA 1
ATOM 1422 C C . ALA A 1 185 ? 12.427 -8.497 -1.293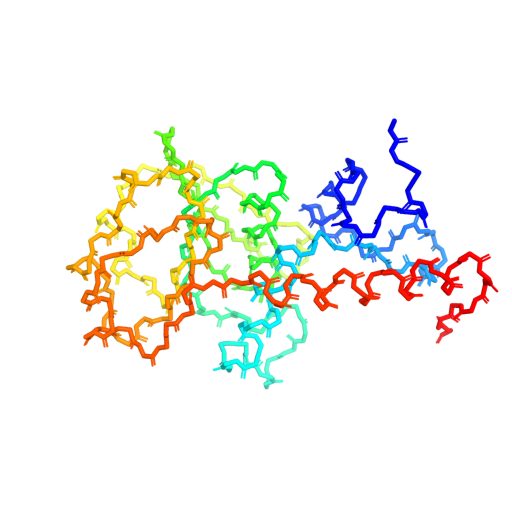 1.00 98.12 185 ALA A C 1
ATOM 1424 O O . ALA A 1 185 ? 12.928 -8.796 -2.378 1.00 98.12 185 ALA A O 1
ATOM 1425 N N . MET A 1 186 ? 11.623 -7.432 -1.183 1.00 97.81 186 MET A N 1
ATOM 1426 C CA . MET A 1 186 ? 11.370 -6.522 -2.307 1.00 97.81 186 MET A CA 1
ATOM 1427 C C . MET A 1 186 ? 12.594 -5.674 -2.659 1.00 97.81 186 MET A C 1
ATOM 1429 O O . MET A 1 186 ? 12.812 -5.406 -3.840 1.00 97.81 186 MET A O 1
ATOM 1433 N N . LEU A 1 187 ? 13.412 -5.316 -1.668 1.00 97.50 187 LEU A N 1
ATOM 1434 C CA . LEU A 1 187 ? 14.700 -4.658 -1.878 1.00 97.50 187 LEU A CA 1
ATOM 1435 C C . LEU A 1 187 ? 15.653 -5.567 -2.660 1.00 97.50 187 LEU A C 1
ATOM 1437 O O . LEU A 1 187 ? 16.212 -5.129 -3.662 1.00 97.50 187 LEU A O 1
ATOM 1441 N N . GLU A 1 188 ? 15.786 -6.838 -2.273 1.00 97.94 188 GLU A N 1
ATOM 1442 C CA . GLU A 1 188 ? 16.611 -7.818 -3.000 1.00 97.94 188 GLU A CA 1
ATOM 1443 C C . GLU A 1 188 ? 16.138 -7.994 -4.451 1.00 97.94 188 GLU A C 1
ATOM 1445 O O . GLU A 1 188 ? 16.940 -7.971 -5.387 1.00 97.94 188 GLU A O 1
ATOM 1450 N N . ARG A 1 189 ? 14.819 -8.078 -4.665 1.00 96.44 189 ARG A N 1
ATOM 1451 C CA . ARG A 1 189 ? 14.229 -8.112 -6.011 1.00 96.44 189 ARG A CA 1
ATOM 1452 C C . ARG A 1 189 ? 14.584 -6.866 -6.829 1.00 96.44 189 ARG A C 1
ATOM 1454 O O . ARG A 1 189 ? 14.900 -6.986 -8.013 1.00 96.44 189 ARG A O 1
ATOM 1461 N N . ASN A 1 190 ? 14.484 -5.679 -6.235 1.00 96.44 190 ASN A N 1
ATOM 1462 C CA . ASN A 1 190 ? 14.808 -4.425 -6.913 1.00 96.44 190 ASN A CA 1
ATOM 1463 C C . ASN A 1 190 ? 16.307 -4.324 -7.226 1.00 96.44 190 ASN A C 1
ATOM 1465 O O . ASN A 1 190 ? 16.661 -3.871 -8.312 1.00 96.44 190 ASN A O 1
ATOM 1469 N N . LEU A 1 191 ? 17.174 -4.797 -6.327 1.00 96.56 191 LEU A N 1
ATOM 1470 C CA . LEU A 1 191 ? 18.616 -4.880 -6.549 1.00 96.56 191 LEU A CA 1
ATOM 1471 C C . LEU A 1 191 ? 18.949 -5.729 -7.779 1.00 96.56 191 LEU A C 1
ATOM 1473 O O . LEU A 1 191 ? 19.676 -5.256 -8.649 1.00 96.56 191 LEU A O 1
ATOM 1477 N N . LEU A 1 192 ? 18.397 -6.943 -7.875 1.00 95.75 192 LEU A N 1
ATOM 1478 C CA . LEU A 1 192 ? 18.626 -7.816 -9.033 1.00 95.75 192 LEU A CA 1
ATOM 1479 C C . LEU A 1 192 ? 18.157 -7.152 -10.330 1.00 95.75 192 LEU A C 1
ATOM 1481 O O . LEU A 1 192 ? 18.897 -7.099 -11.304 1.00 95.75 192 LEU A O 1
ATOM 1485 N N . ARG A 1 193 ? 16.973 -6.537 -10.312 1.00 94.00 193 ARG A N 1
ATOM 1486 C CA . ARG A 1 193 ? 16.436 -5.827 -11.477 1.00 94.00 193 ARG A CA 1
ATOM 1487 C C . ARG A 1 193 ? 17.320 -4.663 -11.928 1.00 94.00 193 ARG A C 1
ATOM 1489 O O . ARG A 1 193 ? 17.545 -4.484 -13.120 1.00 94.00 193 ARG A O 1
ATOM 1496 N N . LEU A 1 194 ? 17.815 -3.864 -10.987 1.00 93.88 194 LEU A N 1
ATOM 1497 C CA . LEU A 1 194 ? 18.723 -2.758 -11.284 1.00 93.88 194 LEU A CA 1
ATOM 1498 C C . LEU A 1 194 ? 20.078 -3.253 -11.802 1.00 93.88 194 LEU A C 1
ATOM 1500 O O . LEU A 1 194 ? 20.652 -2.633 -12.696 1.00 93.88 194 LEU A O 1
ATOM 1504 N N . HIS A 1 195 ? 20.573 -4.370 -11.269 1.00 94.62 195 HIS A N 1
ATOM 1505 C CA . HIS A 1 195 ? 21.775 -5.026 -11.767 1.00 94.62 195 HIS A CA 1
ATOM 1506 C C . HIS A 1 195 ? 21.602 -5.491 -13.220 1.00 94.62 195 HIS A C 1
ATOM 1508 O O . HIS A 1 195 ? 22.469 -5.212 -14.049 1.00 94.62 195 HIS A O 1
ATOM 1514 N N . ASP A 1 196 ? 20.471 -6.112 -13.556 1.00 92.56 196 ASP A N 1
ATOM 1515 C CA . ASP A 1 196 ? 20.175 -6.552 -14.923 1.00 92.56 196 ASP A CA 1
ATOM 1516 C C . ASP A 1 196 ? 20.139 -5.366 -15.897 1.00 92.56 196 ASP A C 1
ATOM 1518 O O . ASP A 1 196 ? 20.734 -5.425 -16.974 1.00 92.56 196 ASP A O 1
ATOM 1522 N N . TYR A 1 197 ? 19.526 -4.247 -15.494 1.00 91.00 197 TYR A N 1
ATOM 1523 C CA . TYR A 1 197 ? 19.494 -3.020 -16.296 1.00 91.00 197 TYR A CA 1
ATOM 1524 C C . TYR A 1 197 ? 20.886 -2.441 -16.559 1.00 91.00 197 TYR A C 1
ATOM 1526 O O . TYR A 1 197 ? 21.166 -2.011 -17.673 1.00 91.00 197 TYR A O 1
ATOM 1534 N N . GLN A 1 198 ? 21.780 -2.455 -15.568 1.00 90.12 198 GLN A N 1
ATOM 1535 C CA . GLN A 1 198 ? 23.153 -1.967 -15.745 1.00 90.12 198 GLN A CA 1
ATOM 1536 C C . GLN A 1 198 ? 23.991 -2.852 -16.681 1.00 90.12 198 GLN A C 1
ATOM 1538 O O . GLN A 1 198 ? 24.962 -2.368 -17.260 1.00 90.12 198 GLN A O 1
ATOM 1543 N N . ASN A 1 199 ? 23.621 -4.125 -16.840 1.00 89.69 199 ASN A N 1
ATOM 1544 C CA . ASN A 1 199 ? 24.325 -5.091 -17.684 1.00 89.69 199 ASN A CA 1
ATOM 1545 C C . ASN A 1 199 ? 23.604 -5.377 -19.013 1.00 89.69 199 ASN A C 1
ATOM 1547 O O . ASN A 1 199 ? 24.009 -6.283 -19.737 1.00 89.69 199 ASN A O 1
ATOM 1551 N N . ASN A 1 200 ? 22.554 -4.616 -19.348 1.00 82.25 200 ASN A N 1
ATOM 1552 C CA . ASN A 1 200 ? 21.722 -4.819 -20.541 1.00 82.25 200 ASN A CA 1
ATOM 1553 C C . ASN A 1 200 ? 21.131 -6.239 -20.646 1.00 82.25 200 ASN A C 1
ATOM 1555 O O . ASN A 1 200 ? 20.987 -6.785 -21.738 1.00 82.25 200 ASN A O 1
ATOM 1559 N N . LEU A 1 201 ? 20.780 -6.839 -19.506 1.00 71.94 201 LEU A N 1
ATOM 1560 C CA . LEU A 1 201 ? 20.132 -8.152 -19.416 1.00 71.94 201 LEU A CA 1
ATOM 1561 C C . LEU A 1 201 ? 18.596 -8.034 -19.441 1.00 71.94 201 LEU A C 1
ATOM 1563 O O . LEU A 1 201 ? 17.897 -8.820 -18.806 1.00 71.94 201 LEU A O 1
ATOM 1567 N N . THR A 1 202 ? 18.054 -7.021 -20.123 1.00 69.12 202 THR A N 1
ATOM 1568 C CA . THR A 1 202 ? 16.616 -6.725 -20.122 1.00 69.12 202 THR A CA 1
ATOM 1569 C C . THR A 1 202 ? 15.803 -7.850 -20.773 1.00 69.12 202 THR A C 1
ATOM 1571 O O . THR A 1 202 ? 16.201 -8.434 -21.782 1.00 69.12 202 THR A O 1
ATOM 1574 N N . GLU A 1 203 ? 14.647 -8.172 -20.178 1.00 56.12 203 GLU A N 1
ATOM 1575 C CA . GLU A 1 203 ? 13.655 -9.065 -20.793 1.00 56.12 203 GLU A CA 1
ATOM 1576 C C . GLU A 1 203 ? 13.189 -8.428 -22.117 1.00 56.12 203 GLU A C 1
ATOM 1578 O O . GLU A 1 203 ? 12.672 -7.311 -22.096 1.00 56.12 203 GLU A O 1
ATOM 1583 N N . LYS A 1 204 ? 13.395 -9.114 -23.251 1.00 47.09 204 LYS A N 1
ATOM 1584 C CA . LYS A 1 204 ? 12.744 -8.780 -24.530 1.00 47.09 204 LYS A CA 1
ATOM 1585 C C . LYS A 1 204 ? 11.264 -9.146 -24.512 1.00 47.09 204 LYS A C 1
ATOM 1587 O O . LYS A 1 204 ? 10.933 -10.202 -23.925 1.00 47.09 204 LYS A O 1
#

Foldseek 3Di:
DDDLLQPLQQQDPVLLVCLQLVPQAPDPVRQAGRQHGLLLVLVVVVCVVVCCFQPVDDFQQRNAPAEEEEADCDSRHQSSSQFNSQSNHYFYWRDDPVAIWTWHQDPDPPRSTIDIDTDPDDPLGRQQVHLEYEYADQDQPAEDELVSHHAQHEYHYAHPHANYDPCNVVRHVHYHRHSVVSSVVSSVVSNVSSVCVVVVVTDD

pLDDT: mean 92.04, std 9.98, range [46.69, 98.69]

InterPro domains:
  IPR000672 Tetrahydrofolate dehydrogenase/cyclohydrolase [PR00085] (61-81)
  IPR000672 Tetrahydrofolate dehydrogenase/cyclohydrolase [PR00085] (172-190)
  IPR020631 Tetrahydrofolate dehydrogenase/cyclohydrolase, NAD(P)-binding domain [PF02882] (37-196)
  IPR035812 Methylenetetrahydrofolate dehydrogenase, NAD-binding domain [cd01079] (5-200)
  IPR036291 NAD(P)-binding domain superfamily [SSF51735] (37-197)

Sequence (204 aa):
CVSELKDVEGLCHKFVQNVYHNIRFMDQEETMKCIIPCTPLAIVKILEFIGVYNPVIPYGNRLYGRTIAVVNRSEIVGRPLAAMLSNDGAKVYSIDVNGIQLFTRGTGIKLKAHKVEDIDATVEQVIPQCDVVITGVPTPNYKLSTSLLKEGVVAINFSSFANFEEDVKSKASIFVPSVGKVTVAMLERNLLRLHDYQNNLTEK

Secondary structure (DSSP, 8-state):
---GGG-TT--SHHHHHHHHTT--BSSTTS-SBPP--HHHHHHHHHHHHTT-S-TTSPTT-TTTT-EEEEE---TTTHHHHHHHHHHTT-EEEEEETTEEEEEE--SSTT--S-EEEEE---HHHHGGG-SEEEE--S-TT--B-GGGSPTT-EEEE-SSS--B-GGGGGT-SEEES--HHHHHHHHHHHHHHHHHHHTT----